Protein AF-R1EV88-F1 (afdb_monomer)

Structure (mmCIF, N/CA/C/O backbone):
data_AF-R1EV88-F1
#
_entry.id   AF-R1EV88-F1
#
loop_
_atom_site.group_PDB
_atom_site.id
_atom_site.type_symbol
_atom_site.label_atom_id
_atom_site.label_alt_id
_atom_site.label_comp_id
_atom_site.label_asym_id
_atom_site.label_entity_id
_atom_site.label_seq_id
_atom_site.pdbx_PDB_ins_code
_atom_site.Cartn_x
_atom_site.Cartn_y
_atom_site.Cartn_z
_atom_site.occupancy
_atom_site.B_iso_or_equiv
_atom_site.auth_seq_id
_atom_site.auth_comp_id
_atom_site.auth_asym_id
_atom_site.auth_atom_id
_atom_site.pdbx_PDB_model_num
ATOM 1 N N . MET A 1 1 ? -8.059 4.420 9.265 1.00 73.06 1 MET A N 1
ATOM 2 C CA . MET A 1 1 ? -8.599 5.724 8.810 1.00 73.06 1 MET A CA 1
ATOM 3 C C . MET A 1 1 ? -7.666 6.464 7.848 1.00 73.06 1 MET A C 1
ATOM 5 O O . MET A 1 1 ? -8.061 7.500 7.334 1.00 73.06 1 MET A O 1
ATOM 9 N N . SER A 1 2 ? -6.476 5.933 7.540 1.00 75.81 2 SER A N 1
ATOM 10 C CA . SER A 1 2 ? -5.503 6.549 6.634 1.00 75.81 2 SER A CA 1
ATOM 11 C C . SER A 1 2 ? -5.269 5.715 5.369 1.00 75.81 2 SER A C 1
ATOM 13 O O . SER A 1 2 ? -5.602 4.530 5.323 1.00 75.81 2 SER A O 1
ATOM 15 N N . PHE A 1 3 ? -4.700 6.338 4.338 1.00 77.81 3 PHE A N 1
ATOM 16 C CA . PHE A 1 3 ? -4.244 5.695 3.111 1.00 77.81 3 PHE A CA 1
ATOM 17 C C . PHE A 1 3 ? -2.770 6.014 2.848 1.00 77.81 3 PHE A C 1
ATOM 19 O O . PHE A 1 3 ? -2.265 7.075 3.219 1.00 77.81 3 PHE A O 1
ATOM 26 N N . ALA A 1 4 ? -2.075 5.074 2.212 1.00 80.12 4 ALA A N 1
ATOM 27 C CA . ALA A 1 4 ? -0.646 5.169 1.954 1.00 80.12 4 ALA A CA 1
ATOM 28 C C . ALA A 1 4 ? -0.344 6.003 0.700 1.00 80.12 4 ALA A C 1
ATOM 30 O O . ALA A 1 4 ? -0.931 5.782 -0.362 1.00 80.12 4 ALA A O 1
ATOM 31 N N . THR A 1 5 ? 0.614 6.924 0.815 1.00 80.44 5 THR A N 1
ATOM 32 C CA . THR A 1 5 ? 1.139 7.741 -0.287 1.00 80.44 5 THR A CA 1
ATOM 33 C C . THR A 1 5 ? 2.667 7.751 -0.285 1.00 80.44 5 THR A C 1
ATOM 35 O O . THR A 1 5 ? 3.269 7.388 0.727 1.00 80.44 5 THR A O 1
ATOM 38 N N . PRO A 1 6 ? 3.315 8.202 -1.376 1.00 77.88 6 PRO A N 1
ATOM 39 C CA . PRO A 1 6 ? 4.762 8.402 -1.393 1.00 77.88 6 PRO A CA 1
ATOM 40 C C . PRO A 1 6 ? 5.273 9.322 -0.277 1.00 77.88 6 PRO A C 1
ATOM 42 O O . PRO A 1 6 ? 6.381 9.119 0.205 1.00 77.88 6 PRO A O 1
ATOM 45 N N . ASP A 1 7 ? 4.447 10.270 0.180 1.00 84.88 7 ASP A N 1
ATOM 46 C CA . ASP A 1 7 ? 4.786 11.194 1.270 1.00 84.88 7 ASP A CA 1
ATOM 47 C C . ASP A 1 7 ? 4.420 10.645 2.664 1.00 84.88 7 ASP A C 1
ATOM 49 O O . ASP A 1 7 ? 4.504 11.372 3.650 1.00 84.88 7 ASP A O 1
ATOM 53 N N . GLY A 1 8 ? 3.969 9.390 2.765 1.00 82.25 8 GLY A N 1
ATOM 54 C CA . GLY A 1 8 ? 3.506 8.779 4.015 1.00 82.25 8 GLY A CA 1
ATOM 55 C C . GLY A 1 8 ? 1.995 8.566 4.091 1.00 82.25 8 GLY A C 1
ATOM 56 O O . GLY A 1 8 ? 1.286 8.553 3.077 1.00 82.25 8 GLY A O 1
ATOM 57 N N . LEU A 1 9 ? 1.500 8.346 5.306 1.00 83.12 9 LEU A N 1
ATOM 58 C CA . LEU A 1 9 ? 0.093 8.061 5.594 1.00 83.12 9 LEU A CA 1
ATOM 59 C C . LEU A 1 9 ? -0.733 9.356 5.663 1.00 83.12 9 LEU A C 1
ATOM 61 O O . LEU A 1 9 ? -0.424 10.259 6.439 1.00 83.12 9 LEU A O 1
ATOM 65 N N . LYS A 1 10 ? -1.820 9.431 4.886 1.00 83.06 10 LYS A N 1
ATOM 66 C CA . LYS A 1 10 ? -2.750 10.579 4.851 1.00 83.06 10 LYS A CA 1
ATOM 67 C C . LYS A 1 10 ? -4.175 10.171 5.256 1.00 83.06 10 LYS A C 1
ATOM 69 O O . LYS A 1 10 ? -4.527 9.009 5.052 1.00 83.06 10 LYS A O 1
ATOM 74 N N . PRO A 1 11 ? -5.009 11.081 5.793 1.00 84.75 11 PRO A N 1
ATOM 75 C CA . PRO A 1 11 ? -6.427 10.830 6.075 1.00 84.75 11 PRO A CA 1
ATOM 76 C C . PRO A 1 11 ? -7.184 10.261 4.872 1.00 84.75 11 PRO A C 1
ATOM 78 O O . PRO A 1 11 ? -7.043 10.756 3.755 1.00 84.75 11 PRO A O 1
ATOM 81 N N . ALA A 1 12 ? -7.977 9.211 5.087 1.00 83.25 12 ALA A N 1
ATOM 82 C CA . ALA A 1 12 ? -8.775 8.560 4.045 1.00 83.25 12 ALA A CA 1
ATOM 83 C C . ALA A 1 12 ? -10.287 8.730 4.238 1.00 83.25 12 ALA A C 1
ATOM 85 O O . ALA A 1 12 ? -11.042 8.387 3.328 1.00 83.25 12 ALA A O 1
ATOM 86 N N . VAL A 1 13 ? -10.722 9.228 5.398 1.00 82.81 13 VAL A N 1
ATOM 87 C CA . VAL A 1 13 ? -12.140 9.414 5.729 1.00 82.81 13 VAL A CA 1
ATOM 88 C C . VAL A 1 13 ? -12.786 10.411 4.765 1.00 82.81 13 VAL A C 1
ATOM 90 O O . VAL A 1 13 ? -12.186 11.423 4.410 1.00 82.81 13 VAL A O 1
ATOM 93 N N . GLY A 1 14 ? -13.986 10.099 4.282 1.00 78.00 14 GLY A N 1
ATOM 94 C CA . GLY A 1 14 ? -14.707 10.902 3.293 1.00 78.00 14 GLY A CA 1
ATOM 95 C C . GLY A 1 14 ? -14.164 10.784 1.865 1.00 78.00 14 GLY A C 1
ATOM 96 O O . GLY A 1 14 ? -14.654 11.465 0.964 1.00 78.00 14 GLY A O 1
ATOM 97 N N . THR A 1 15 ? -13.171 9.922 1.621 1.00 80.06 15 THR A N 1
ATOM 98 C CA . THR A 1 15 ? -12.608 9.680 0.285 1.00 80.06 15 THR A CA 1
ATOM 99 C C . THR A 1 15 ? -12.975 8.291 -0.234 1.00 80.06 15 THR A C 1
ATOM 101 O O . THR A 1 15 ? -13.272 7.375 0.527 1.00 80.06 15 THR A O 1
ATOM 104 N N . LYS A 1 16 ? -12.834 8.069 -1.548 1.00 75.81 16 LYS A N 1
ATOM 105 C CA . LYS A 1 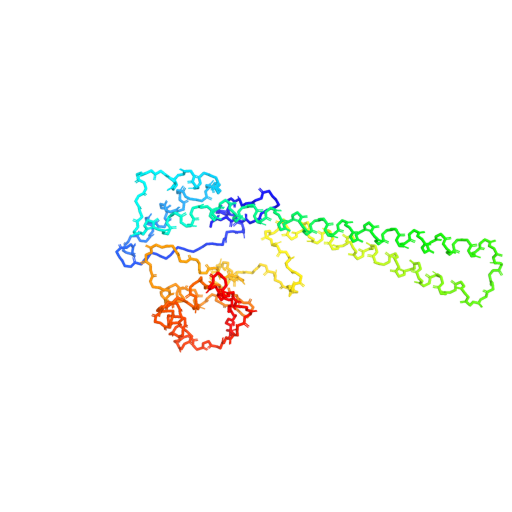16 ? -12.969 6.727 -2.154 1.00 75.81 16 LYS A CA 1
ATOM 106 C C . LYS A 1 16 ? -11.972 5.682 -1.616 1.00 75.81 16 LYS A C 1
ATOM 108 O O . LYS A 1 16 ? -12.108 4.502 -1.923 1.00 75.81 16 LYS A O 1
ATOM 113 N N . ASN A 1 17 ? -10.941 6.116 -0.885 1.00 71.19 17 ASN A N 1
ATOM 114 C CA . ASN A 1 17 ? -9.894 5.265 -0.324 1.00 71.19 17 ASN A CA 1
ATOM 115 C C . ASN A 1 17 ? -10.155 4.910 1.149 1.00 71.19 17 ASN A C 1
ATOM 117 O O . ASN A 1 17 ? -9.296 4.297 1.783 1.00 71.19 17 ASN A O 1
ATOM 121 N N . GLU A 1 18 ? -11.302 5.301 1.707 1.00 76.12 18 GLU A N 1
ATOM 122 C CA . GLU A 1 18 ? -11.679 4.979 3.078 1.00 76.12 18 GLU A CA 1
ATOM 123 C C . GLU A 1 18 ? -11.786 3.460 3.276 1.00 76.12 18 GLU A C 1
ATOM 125 O O . GLU A 1 18 ? -12.599 2.780 2.653 1.00 76.12 18 GLU A O 1
ATOM 130 N N . ARG A 1 19 ? -10.929 2.914 4.144 1.00 71.31 19 ARG A N 1
ATOM 131 C CA . ARG A 1 19 ? -10.877 1.480 4.465 1.00 71.31 19 ARG A CA 1
ATOM 132 C C . ARG A 1 19 ? -10.811 1.287 5.973 1.00 71.31 19 ARG A C 1
ATOM 134 O O . ARG A 1 19 ? -9.770 0.932 6.519 1.00 71.31 19 ARG A O 1
ATOM 141 N N . HIS A 1 20 ? -11.895 1.609 6.664 1.00 73.44 20 HIS A N 1
ATOM 142 C CA . HIS A 1 20 ? -12.015 1.325 8.088 1.00 73.44 20 HIS A CA 1
ATOM 143 C C . HIS A 1 20 ? -13.438 0.903 8.429 1.00 73.44 20 HIS A C 1
ATOM 145 O O . HIS A 1 20 ? -14.386 1.233 7.720 1.00 73.44 20 HIS A O 1
ATOM 151 N N . HIS A 1 21 ? -13.569 0.146 9.509 1.00 72.06 21 HIS A N 1
ATOM 152 C CA . HIS A 1 21 ? -14.854 -0.232 10.056 1.00 72.06 21 HIS A CA 1
ATOM 153 C C . HIS A 1 21 ? -14.753 -0.215 11.573 1.00 72.06 21 HIS A C 1
ATOM 155 O O . HIS A 1 21 ? -13.745 -0.652 12.125 1.00 72.06 21 HIS A O 1
ATOM 161 N N . ILE A 1 22 ? -15.773 0.325 12.228 1.00 77.94 22 ILE A N 1
ATOM 162 C CA . ILE A 1 22 ? -15.818 0.461 13.679 1.00 77.94 22 ILE A CA 1
ATOM 163 C C . ILE A 1 22 ? -17.029 -0.331 14.145 1.00 77.94 22 ILE A C 1
ATOM 165 O O . ILE A 1 22 ? -18.157 -0.025 13.762 1.00 77.94 22 ILE A O 1
ATOM 169 N N . VAL A 1 23 ? -16.776 -1.359 14.949 1.00 78.62 23 VAL A N 1
ATOM 170 C CA . VAL A 1 23 ? -17.816 -2.136 15.622 1.00 78.62 23 VAL A CA 1
ATOM 171 C C . VAL A 1 23 ? -17.672 -1.866 17.105 1.00 78.62 23 VAL A C 1
ATOM 173 O O . VAL A 1 23 ? -16.655 -2.190 17.712 1.00 78.62 23 VAL A O 1
ATOM 176 N N . CYS A 1 24 ? -18.678 -1.225 17.686 1.00 77.81 24 CYS A N 1
ATOM 177 C CA . CYS A 1 24 ? -18.745 -1.064 19.127 1.00 77.81 24 CYS A CA 1
ATOM 178 C C . CYS A 1 24 ? -19.312 -2.346 19.729 1.00 77.81 24 CYS A C 1
ATOM 180 O O . CYS A 1 24 ? -20.409 -2.755 19.354 1.00 77.81 24 CYS A O 1
ATOM 182 N N . ILE A 1 25 ? -18.595 -2.946 20.673 1.00 75.56 25 ILE A N 1
ATOM 183 C CA . ILE A 1 25 ? -19.054 -4.155 21.358 1.00 75.56 25 ILE A CA 1
ATOM 184 C C . ILE A 1 25 ? -19.348 -3.898 22.840 1.00 75.56 25 ILE A C 1
ATOM 186 O O . ILE A 1 25 ? -19.020 -2.836 23.379 1.00 75.56 25 ILE A O 1
ATOM 190 N N . GLN A 1 26 ? -19.993 -4.868 23.493 1.00 79.75 26 GLN A N 1
ATOM 191 C CA . GLN A 1 26 ? -20.355 -4.827 24.916 1.00 79.75 26 GLN A CA 1
ATOM 192 C C . GLN A 1 26 ? -21.063 -3.511 25.302 1.00 79.75 26 GLN A C 1
ATOM 194 O O . GLN A 1 26 ? -22.023 -3.099 24.652 1.00 79.75 26 GLN A O 1
ATOM 199 N N . ASN A 1 27 ? -20.577 -2.815 26.335 1.00 77.94 27 ASN A N 1
ATOM 200 C CA . ASN A 1 27 ? -21.158 -1.566 26.833 1.00 77.94 27 ASN A CA 1
ATOM 201 C C . ASN A 1 27 ? -21.138 -0.432 25.795 1.00 77.94 27 ASN A C 1
ATOM 203 O O . ASN A 1 27 ? -21.962 0.478 25.863 1.00 77.94 27 ASN A O 1
ATOM 207 N N . ALA A 1 28 ? -20.224 -0.476 24.820 1.00 79.50 28 ALA A N 1
ATOM 208 C CA . ALA A 1 28 ? -20.193 0.503 23.739 1.00 79.50 28 ALA A CA 1
ATOM 209 C C . ALA A 1 28 ? -21.271 0.228 22.675 1.00 79.50 28 ALA A C 1
ATOM 211 O O . ALA A 1 28 ? -21.671 1.153 21.966 1.00 79.50 28 ALA A O 1
ATOM 212 N N . ALA A 1 29 ? -21.781 -1.006 22.572 1.00 84.56 29 ALA A N 1
ATOM 213 C CA . ALA A 1 29 ? -22.759 -1.394 21.555 1.00 84.56 29 ALA A CA 1
ATOM 214 C C . ALA A 1 29 ? -24.085 -0.628 21.695 1.00 84.56 29 ALA A C 1
ATOM 216 O O . ALA A 1 29 ? -24.653 -0.189 20.695 1.00 84.56 29 ALA A O 1
ATOM 217 N N . SER A 1 30 ? -24.546 -0.371 22.927 1.00 88.88 30 SER A N 1
ATOM 218 C CA . SER A 1 30 ? -25.794 0.373 23.171 1.00 88.88 30 SER A CA 1
ATOM 219 C C . SER A 1 30 ? -25.738 1.836 22.717 1.00 88.88 30 SER A C 1
ATOM 221 O O . SER A 1 30 ? -26.778 2.469 22.559 1.00 88.88 30 SER A O 1
ATOM 223 N N . GLN A 1 31 ? -24.537 2.390 22.519 1.00 90.56 31 GLN A N 1
ATOM 224 C CA . GLN A 1 31 ? -24.313 3.757 22.033 1.00 90.56 31 GLN A CA 1
ATOM 225 C C . GLN A 1 31 ? -23.345 3.773 20.838 1.00 90.56 31 GLN A C 1
ATOM 227 O O . GLN A 1 31 ? -22.561 4.710 20.671 1.00 90.56 31 GLN A O 1
ATOM 232 N N . ALA A 1 32 ? -23.410 2.744 19.985 1.00 87.06 32 ALA A N 1
ATOM 233 C CA . ALA A 1 32 ? -22.457 2.534 18.896 1.00 87.06 32 ALA A CA 1
ATOM 234 C C . ALA A 1 32 ? -22.303 3.756 17.975 1.00 87.06 32 ALA A C 1
ATOM 236 O O . ALA A 1 32 ? -21.186 4.127 17.618 1.00 87.06 32 ALA A O 1
ATOM 237 N N . THR A 1 33 ? -23.407 4.434 17.643 1.00 89.88 33 THR A N 1
ATOM 238 C CA . THR A 1 33 ? -23.394 5.645 16.805 1.00 89.88 33 THR A CA 1
ATOM 239 C C . THR A 1 33 ? -22.575 6.775 17.429 1.00 89.88 33 THR A C 1
ATOM 241 O O . THR A 1 33 ? -21.802 7.431 16.732 1.00 89.88 33 THR A O 1
ATOM 244 N N . LEU A 1 34 ? -22.718 6.994 18.740 1.00 90.75 34 LEU A N 1
ATOM 245 C CA . LEU A 1 34 ? -22.008 8.050 19.461 1.00 90.75 34 LEU A CA 1
ATOM 246 C C . LEU A 1 34 ? -20.505 7.762 19.499 1.00 90.75 34 LEU A C 1
ATOM 248 O O . LEU A 1 34 ? -19.706 8.625 19.139 1.00 90.75 34 LEU A O 1
ATOM 252 N N . TYR A 1 35 ? -20.123 6.547 19.897 1.00 86.44 35 TYR A N 1
ATOM 253 C CA . TYR A 1 35 ? -18.715 6.168 20.026 1.00 86.44 35 TYR A CA 1
ATOM 254 C C . TYR A 1 35 ? -18.006 6.076 18.676 1.00 86.44 35 TYR A C 1
ATOM 256 O O . TYR A 1 35 ? -16.876 6.543 18.550 1.00 86.44 35 TYR A O 1
ATOM 264 N N . THR A 1 36 ? -18.686 5.562 17.650 1.00 87.19 36 THR A N 1
ATOM 265 C CA . THR A 1 36 ? -18.167 5.554 16.276 1.00 87.19 36 THR A CA 1
ATOM 266 C C . THR A 1 36 ? -17.901 6.973 15.799 1.00 87.19 36 THR A C 1
ATOM 268 O O . THR A 1 36 ? -16.801 7.267 15.333 1.00 87.19 36 THR A O 1
ATOM 271 N N . LYS A 1 37 ? -18.874 7.878 15.971 1.00 89.12 37 LYS A N 1
ATOM 272 C CA . LYS A 1 37 ? -18.711 9.279 15.582 1.00 89.12 37 LYS A CA 1
ATOM 273 C C . LYS A 1 37 ? -17.557 9.944 16.329 1.00 89.12 37 LYS A C 1
ATOM 275 O O . LYS A 1 37 ? -16.729 10.585 15.695 1.00 89.12 37 LYS A O 1
ATOM 280 N N . ALA A 1 38 ? -17.468 9.758 17.644 1.00 88.31 38 ALA A N 1
ATOM 281 C CA . ALA A 1 38 ? -16.387 10.325 18.442 1.00 88.31 38 ALA A CA 1
ATOM 282 C C . 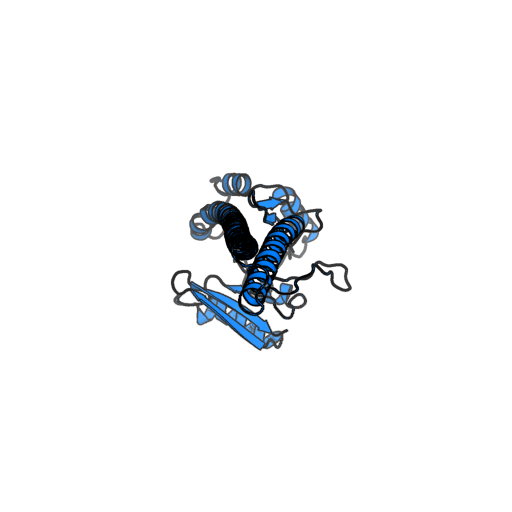ALA A 1 38 ? -15.007 9.806 18.004 1.00 88.31 38 ALA A C 1
ATOM 284 O O . ALA A 1 38 ? -14.048 10.572 17.965 1.00 88.31 38 ALA A O 1
ATOM 285 N N . LEU A 1 39 ? -14.889 8.520 17.657 1.00 86.88 39 LEU A N 1
ATOM 286 C CA . LEU A 1 39 ? -13.632 7.960 17.163 1.00 86.88 39 LEU A CA 1
ATOM 287 C C . LEU A 1 39 ? -13.245 8.586 15.816 1.00 86.88 39 LEU A C 1
ATOM 289 O O . LEU A 1 39 ? -12.107 9.013 15.646 1.00 86.88 39 LEU A O 1
ATOM 293 N N . VAL A 1 40 ? -14.193 8.685 14.883 1.00 87.69 40 VAL A N 1
ATOM 294 C CA . VAL A 1 40 ? -13.955 9.299 13.571 1.00 87.69 40 VAL A CA 1
ATOM 295 C C . VAL A 1 40 ? -13.580 10.772 13.724 1.00 87.69 40 VAL A C 1
ATOM 297 O O . VAL A 1 40 ? -12.531 11.171 13.232 1.00 87.69 40 VAL A O 1
ATOM 300 N N . ASP A 1 41 ? -14.360 11.561 14.462 1.00 88.44 41 ASP A N 1
ATOM 301 C CA . ASP A 1 41 ? -14.115 13.000 14.635 1.00 88.44 41 ASP A CA 1
ATOM 302 C C . ASP A 1 41 ? -12.735 13.290 15.254 1.00 88.44 41 ASP A C 1
ATOM 304 O O . ASP A 1 41 ? -12.093 14.280 14.911 1.00 88.44 41 ASP A O 1
ATOM 308 N N . ASN A 1 42 ? -12.257 12.424 16.153 1.00 86.94 42 ASN A N 1
ATOM 309 C CA . ASN A 1 42 ? -10.964 12.611 16.810 1.00 86.94 42 ASN A CA 1
ATOM 310 C C . ASN A 1 42 ? -9.775 12.168 15.949 1.00 86.94 42 ASN A C 1
ATOM 312 O O . ASN A 1 42 ? -8.709 12.781 16.024 1.00 86.94 42 ASN A O 1
ATOM 316 N N . TRP A 1 43 ? -9.934 11.101 15.158 1.00 88.06 43 TRP A N 1
ATOM 317 C CA . TRP A 1 43 ? -8.809 10.390 14.541 1.00 88.06 43 TRP A CA 1
ATOM 318 C C . TRP A 1 43 ? -8.759 10.454 13.017 1.00 88.06 43 TRP A C 1
ATOM 320 O O . TRP A 1 43 ? -7.707 10.153 12.453 1.00 88.06 43 TRP A O 1
ATOM 330 N N . ALA A 1 44 ? -9.848 10.832 12.346 1.00 86.88 44 ALA A N 1
ATOM 331 C CA . ALA A 1 44 ? -9.941 10.828 10.886 1.00 86.88 44 ALA A CA 1
ATOM 332 C C . ALA A 1 44 ? -8.812 11.622 10.222 1.00 86.88 44 ALA A C 1
ATOM 334 O O . ALA A 1 44 ? -8.173 11.115 9.300 1.00 86.88 44 ALA A O 1
ATOM 335 N N . ASP A 1 45 ? -8.548 12.823 10.741 1.00 86.94 45 ASP A N 1
ATOM 336 C CA . ASP A 1 45 ? -7.650 13.804 10.128 1.00 86.94 45 ASP A CA 1
ATOM 337 C C . ASP A 1 45 ? -6.263 13.874 10.785 1.00 86.94 45 ASP A C 1
ATOM 339 O O . ASP A 1 45 ? -5.437 14.709 10.416 1.00 86.94 45 ASP A O 1
ATOM 343 N N . GLN A 1 46 ? -5.982 12.997 11.752 1.00 87.12 46 GLN A N 1
ATOM 344 C CA . GLN A 1 46 ? -4.703 12.998 12.461 1.00 87.12 46 GLN A CA 1
ATOM 345 C C . GLN A 1 46 ? -3.593 12.399 11.591 1.00 87.12 46 GLN A C 1
ATOM 347 O O . GLN A 1 46 ? -3.718 11.292 11.061 1.00 87.12 46 GLN A O 1
ATOM 352 N N . THR A 1 47 ? -2.458 13.091 11.497 1.00 88.31 47 THR A N 1
ATOM 353 C CA . THR A 1 47 ? -1.230 12.510 10.934 1.00 88.31 47 THR A CA 1
ATOM 354 C C . THR A 1 47 ? -0.604 11.507 11.910 1.00 88.31 47 THR A C 1
ATOM 356 O O . THR A 1 47 ? -0.842 11.599 13.118 1.00 88.31 47 THR A O 1
ATOM 359 N N . PRO A 1 48 ? 0.262 10.583 11.450 1.00 86.38 48 PRO A N 1
ATOM 360 C CA . PRO A 1 48 ? 1.005 9.690 12.345 1.00 86.38 48 PRO A CA 1
ATOM 361 C C . PRO A 1 48 ? 1.764 10.438 13.451 1.00 86.38 48 PRO A C 1
ATOM 363 O O . PRO A 1 48 ? 1.814 9.991 14.596 1.00 86.38 48 PRO A O 1
ATOM 366 N N . GLN A 1 49 ? 2.323 11.610 13.137 1.00 89.06 49 GLN A N 1
ATOM 367 C CA . GLN A 1 49 ? 3.043 12.445 14.096 1.00 89.06 49 GLN A CA 1
ATOM 368 C C . GLN A 1 49 ? 2.098 13.068 15.129 1.00 89.06 49 GLN A C 1
ATOM 370 O O . GLN A 1 49 ? 2.425 13.059 16.315 1.00 89.06 49 GLN A O 1
ATOM 375 N N . GLN A 1 50 ? 0.936 13.577 14.708 1.00 90.12 50 GLN A N 1
ATOM 376 C CA . GLN A 1 50 ? -0.069 14.128 15.623 1.00 90.12 50 GLN A CA 1
ATOM 377 C C . GLN A 1 50 ? -0.675 13.037 16.509 1.00 90.12 50 GLN A C 1
ATOM 379 O O . GLN A 1 50 ? -0.767 13.220 17.722 1.00 90.12 50 GLN A O 1
ATOM 384 N N . ALA A 1 51 ? -1.000 11.879 15.928 1.00 88.75 51 ALA A N 1
ATOM 385 C CA . ALA A 1 51 ? -1.518 10.729 16.653 1.00 88.75 51 ALA A CA 1
ATOM 386 C C . ALA A 1 51 ? -0.522 10.237 17.708 1.00 88.75 51 ALA A C 1
ATOM 388 O O . ALA A 1 51 ? -0.879 10.093 18.876 1.00 88.75 51 ALA A O 1
ATOM 389 N N . HIS A 1 52 ? 0.750 10.073 17.330 1.00 90.00 52 HIS A N 1
ATOM 390 C CA . HIS A 1 52 ? 1.806 9.748 18.283 1.00 90.00 52 HIS A CA 1
ATOM 391 C C . HIS A 1 52 ? 1.915 10.823 19.370 1.00 90.00 52 HIS A C 1
ATOM 393 O O . HIS A 1 52 ? 1.981 10.485 20.544 1.00 90.00 52 HIS A O 1
ATOM 399 N N . ALA A 1 53 ? 1.956 12.111 19.019 1.00 91.56 53 ALA A N 1
ATOM 400 C CA . ALA A 1 53 ? 2.099 13.183 20.005 1.00 91.56 53 ALA A CA 1
ATOM 401 C C . ALA A 1 53 ? 0.933 13.216 21.005 1.00 91.56 53 ALA A C 1
ATOM 403 O O . ALA A 1 53 ? 1.154 13.450 22.190 1.00 91.56 53 ALA A O 1
ATOM 404 N N . PHE A 1 54 ? -0.292 12.961 20.539 1.00 89.94 54 PHE A N 1
ATOM 405 C CA . PHE A 1 54 ? -1.469 12.875 21.393 1.00 89.94 54 PHE A CA 1
ATOM 406 C C . PHE A 1 54 ? -1.399 11.665 22.328 1.00 89.94 54 PHE A C 1
ATOM 408 O O . PHE A 1 54 ? -1.531 11.828 23.536 1.00 89.94 54 PHE A O 1
ATOM 415 N N . LEU A 1 55 ? -1.152 10.469 21.790 1.00 88.56 55 LEU A N 1
ATOM 416 C CA . LEU A 1 55 ? -1.138 9.235 22.578 1.00 88.56 55 LEU A CA 1
ATOM 417 C C . LEU A 1 55 ? 0.069 9.137 23.523 1.00 88.56 55 LEU A C 1
ATOM 419 O O . LEU A 1 55 ? -0.001 8.435 24.523 1.00 88.56 55 LEU A O 1
ATOM 423 N N . SER A 1 56 ? 1.168 9.846 23.245 1.00 88.88 56 SER A N 1
ATOM 424 C CA . SER A 1 56 ? 2.330 9.919 24.143 1.00 88.88 56 SER A CA 1
ATOM 425 C C . SER A 1 56 ? 2.092 10.743 25.406 1.00 88.88 56 SER A C 1
ATOM 427 O O . SER A 1 56 ? 2.968 10.775 26.269 1.00 88.88 56 SER A O 1
ATOM 429 N N . LYS A 1 57 ? 0.963 11.448 25.531 1.00 89.19 57 LYS A N 1
ATOM 430 C CA . LYS A 1 57 ? 0.713 12.253 26.724 1.00 89.19 57 LYS A CA 1
ATOM 431 C C . LYS A 1 57 ? 0.499 11.359 27.962 1.00 89.19 57 LYS A C 1
ATOM 433 O O . LYS A 1 57 ? -0.050 10.258 27.843 1.00 89.19 57 LYS A O 1
ATOM 438 N N . PRO A 1 58 ? 0.920 11.819 29.155 1.00 86.00 58 PRO A N 1
ATOM 439 C CA . PRO A 1 58 ? 0.814 11.035 30.387 1.00 86.00 58 PRO A CA 1
ATOM 440 C C . PRO A 1 58 ? -0.630 10.872 30.887 1.00 86.00 58 PRO A C 1
ATOM 442 O O . PRO A 1 58 ? -0.905 9.958 31.652 1.00 86.00 58 PRO A O 1
ATOM 445 N N . ASP A 1 59 ? -1.552 11.737 30.462 1.00 88.31 59 ASP A N 1
ATOM 446 C CA . ASP A 1 59 ? -2.980 11.697 30.803 1.00 88.31 59 ASP A CA 1
ATOM 447 C C . ASP A 1 59 ? -3.799 10.754 29.906 1.00 88.31 59 ASP A C 1
ATOM 449 O O . ASP A 1 59 ? -4.977 10.518 30.170 1.00 88.31 59 ASP A O 1
ATOM 453 N N . VAL A 1 60 ? -3.186 10.176 28.869 1.00 83.50 60 VAL A N 1
ATOM 454 C CA . VAL A 1 60 ? -3.801 9.121 28.058 1.00 83.50 60 VAL A CA 1
ATOM 455 C C . VAL A 1 60 ? -3.561 7.781 28.742 1.00 83.50 60 VAL A C 1
ATOM 457 O O . VAL A 1 60 ? -2.488 7.190 28.612 1.00 83.50 60 VAL A O 1
ATOM 460 N N . THR A 1 61 ? -4.560 7.302 29.476 1.00 77.06 61 THR A N 1
ATOM 461 C CA . THR A 1 61 ? -4.537 5.976 30.093 1.00 77.06 61 THR A CA 1
ATOM 462 C C . THR A 1 61 ? -4.855 4.891 29.071 1.00 77.06 61 THR A C 1
ATOM 464 O O . THR A 1 61 ? -5.720 5.040 28.208 1.00 77.06 61 THR A O 1
ATOM 467 N N . VAL A 1 62 ? -4.140 3.779 29.180 1.00 77.81 62 VAL A N 1
ATOM 468 C CA . VAL A 1 62 ? -4.364 2.557 28.406 1.00 77.81 62 VAL A CA 1
ATOM 469 C C . VAL A 1 62 ? -4.622 1.406 29.369 1.00 77.81 62 VAL A C 1
ATOM 471 O O . VAL A 1 62 ? -4.266 1.472 30.544 1.00 77.81 62 VAL A O 1
ATOM 474 N N . THR A 1 63 ? -5.264 0.351 28.887 1.00 69.38 63 THR A N 1
ATOM 475 C CA . THR A 1 63 ? -5.488 -0.87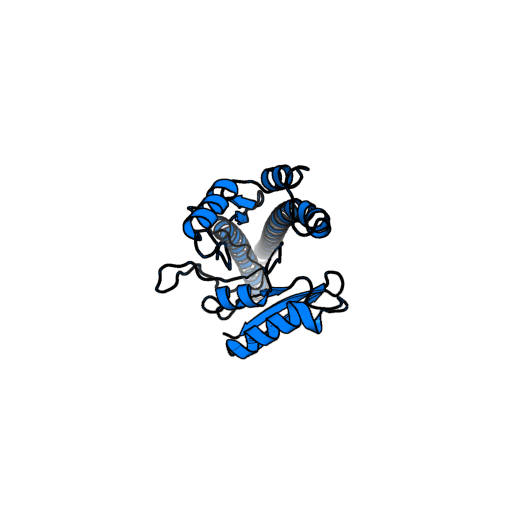4 29.668 1.00 69.38 63 THR A CA 1
ATOM 476 C C . THR A 1 63 ? -4.192 -1.664 29.878 1.00 69.38 63 THR A C 1
ATOM 478 O O . THR A 1 63 ? -4.068 -2.354 30.886 1.00 69.38 63 THR A O 1
ATOM 481 N N . ASN A 1 64 ? -3.214 -1.514 28.975 1.00 77.56 64 ASN A N 1
ATOM 482 C CA . ASN A 1 64 ? -1.890 -2.126 29.050 1.00 77.56 64 ASN A CA 1
ATOM 483 C C . ASN A 1 64 ? -0.793 -1.106 28.691 1.00 77.56 64 ASN A C 1
ATOM 485 O O . ASN A 1 64 ? -0.687 -0.673 27.542 1.00 77.56 64 ASN A O 1
ATOM 489 N N . GLU A 1 65 ? 0.029 -0.725 29.672 1.00 80.50 65 GLU A N 1
ATOM 490 C CA . GLU A 1 65 ? 1.085 0.279 29.477 1.00 80.50 65 GLU A CA 1
ATOM 491 C C . GLU A 1 65 ? 2.234 -0.246 28.599 1.00 80.50 65 GLU A C 1
ATOM 493 O O . GLU A 1 65 ? 2.761 0.501 27.776 1.00 80.50 65 GLU A O 1
ATOM 498 N N . ASN A 1 66 ? 2.560 -1.542 28.681 1.00 75.62 66 ASN A N 1
ATOM 499 C CA . ASN A 1 66 ? 3.603 -2.145 27.843 1.00 75.62 66 ASN A CA 1
ATOM 500 C C . ASN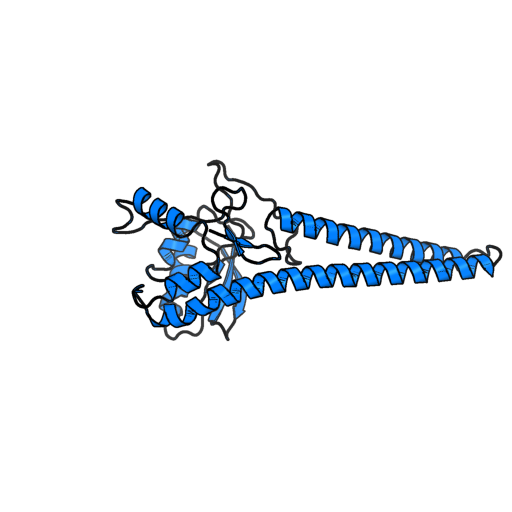 A 1 66 ? 3.236 -2.063 26.352 1.00 75.62 66 ASN A C 1
ATOM 502 O O . ASN A 1 66 ? 4.096 -1.778 25.516 1.00 75.62 66 ASN A O 1
ATOM 506 N N . ASP A 1 67 ? 1.954 -2.243 26.014 1.00 71.31 67 ASP A N 1
ATOM 507 C CA . ASP A 1 67 ? 1.478 -2.096 24.633 1.00 71.31 67 ASP A CA 1
ATOM 508 C C . ASP A 1 67 ? 1.664 -0.668 24.142 1.00 71.31 67 ASP A C 1
ATOM 510 O O . ASP A 1 67 ? 2.088 -0.446 23.010 1.00 71.31 67 ASP A O 1
ATOM 514 N N . LYS A 1 68 ? 1.386 0.324 24.988 1.00 79.00 68 LYS A N 1
ATOM 515 C CA . LYS A 1 68 ? 1.581 1.730 24.632 1.00 79.00 68 LYS A CA 1
ATOM 516 C C . LYS A 1 68 ? 3.055 2.026 24.369 1.00 79.00 68 LYS A C 1
ATOM 518 O O . LYS A 1 68 ? 3.372 2.627 23.341 1.00 79.00 68 LYS A O 1
ATOM 523 N N . GLU A 1 69 ? 3.956 1.561 25.226 1.00 80.75 69 GLU A N 1
ATOM 524 C CA . GLU A 1 69 ? 5.400 1.719 25.019 1.00 80.75 69 GLU A CA 1
ATOM 525 C C . GLU A 1 69 ? 5.884 1.030 23.733 1.00 80.75 69 GLU A C 1
ATOM 527 O O . GLU A 1 69 ? 6.650 1.619 22.965 1.00 80.75 69 GLU A O 1
ATOM 532 N N . GLY A 1 70 ? 5.397 -0.181 23.447 1.00 77.00 70 GLY A N 1
ATOM 533 C CA . GLY A 1 70 ? 5.792 -0.956 22.268 1.00 77.00 70 GLY A CA 1
ATOM 534 C C . GLY A 1 70 ? 5.168 -0.483 20.949 1.00 77.00 70 GLY A C 1
ATOM 535 O O . GLY A 1 70 ? 5.810 -0.550 19.898 1.00 77.00 70 GLY A O 1
ATOM 536 N N . GLN A 1 71 ? 3.925 0.001 20.969 1.00 78.06 71 GLN A N 1
ATOM 537 C CA . GLN A 1 71 ? 3.148 0.317 19.763 1.00 78.06 71 GLN A CA 1
ATOM 538 C C . GLN A 1 71 ? 3.305 1.776 19.322 1.00 78.06 71 GLN A C 1
ATOM 540 O O . GLN A 1 71 ? 3.282 2.056 18.121 1.00 78.06 71 GLN A O 1
ATOM 545 N N . LEU A 1 72 ? 3.525 2.725 20.241 1.00 83.00 72 LEU A N 1
ATOM 546 C CA . LEU A 1 72 ? 3.676 4.140 19.870 1.00 83.00 72 LEU A CA 1
ATOM 547 C C . LEU A 1 72 ? 4.817 4.398 18.875 1.00 83.00 72 LEU A C 1
ATOM 549 O O . LEU A 1 72 ? 4.579 5.087 17.874 1.00 83.00 72 LEU A O 1
ATOM 553 N N . PRO A 1 73 ? 6.026 3.828 19.050 1.00 83.88 73 PRO A N 1
ATOM 554 C CA . PRO A 1 73 ? 7.092 3.984 18.066 1.00 83.88 73 PRO A CA 1
ATOM 555 C C . PRO A 1 73 ? 6.719 3.400 16.696 1.00 83.88 73 PRO A C 1
ATOM 557 O O . PRO A 1 73 ? 7.122 3.953 15.667 1.00 83.88 73 PRO A O 1
ATOM 560 N N . LYS A 1 74 ? 5.905 2.331 16.659 1.00 80.06 74 LYS A N 1
ATOM 561 C CA . LYS A 1 74 ? 5.480 1.676 15.411 1.00 80.06 74 LYS A CA 1
ATOM 562 C C . LYS A 1 74 ? 4.631 2.594 14.530 1.00 80.06 74 LYS A C 1
ATOM 564 O O . LYS A 1 74 ? 4.721 2.478 13.314 1.00 80.06 74 LYS A O 1
ATOM 569 N N . ILE A 1 75 ? 3.895 3.560 15.094 1.00 80.06 75 ILE A N 1
ATOM 570 C CA . ILE A 1 75 ? 3.129 4.553 14.311 1.00 80.06 75 ILE A CA 1
ATOM 571 C C . ILE A 1 75 ? 4.058 5.350 13.382 1.00 80.06 75 ILE A C 1
ATOM 573 O O . ILE A 1 75 ? 3.776 5.510 12.194 1.00 80.06 75 ILE A O 1
ATOM 577 N N . LYS A 1 76 ? 5.196 5.821 13.907 1.00 82.81 76 LYS A N 1
ATOM 578 C CA . LYS A 1 76 ? 6.205 6.552 13.122 1.00 82.81 76 LYS A CA 1
ATOM 579 C C . LYS A 1 76 ? 7.001 5.621 12.215 1.00 82.81 76 LYS A C 1
ATOM 581 O O . LYS A 1 76 ? 7.292 5.987 11.079 1.00 82.81 76 LYS A O 1
ATOM 586 N N . ALA A 1 77 ? 7.349 4.433 12.711 1.00 79.25 77 ALA A N 1
ATOM 587 C CA . ALA A 1 77 ? 8.077 3.449 11.920 1.00 79.25 77 ALA A CA 1
ATOM 588 C C . ALA A 1 77 ? 7.279 3.044 10.674 1.00 79.25 77 ALA A C 1
ATOM 590 O O . ALA A 1 77 ? 7.839 3.027 9.585 1.00 79.25 77 ALA A O 1
ATOM 591 N N . LEU A 1 78 ? 5.970 2.812 10.810 1.00 76.56 78 LEU A N 1
ATOM 592 C CA . LEU A 1 78 ? 5.084 2.472 9.701 1.00 76.56 78 LEU A CA 1
ATOM 593 C C . LEU A 1 78 ? 5.036 3.580 8.643 1.00 76.56 78 LEU A C 1
ATOM 595 O O . LEU A 1 78 ? 5.147 3.285 7.455 1.00 76.56 78 LEU A O 1
ATOM 599 N N . ASP A 1 79 ? 4.915 4.844 9.058 1.00 79.31 79 ASP A N 1
ATOM 600 C CA . ASP A 1 79 ? 4.933 5.996 8.144 1.00 79.31 79 ASP A CA 1
ATOM 601 C C . ASP A 1 79 ? 6.242 6.053 7.336 1.00 79.31 79 ASP A C 1
ATOM 603 O O . ASP A 1 79 ? 6.227 6.135 6.104 1.00 79.31 79 ASP A O 1
ATOM 607 N N . ALA A 1 80 ? 7.380 5.877 8.014 1.00 77.62 80 ALA A N 1
ATOM 608 C CA . ALA A 1 80 ? 8.693 5.815 7.376 1.00 77.62 80 ALA A CA 1
ATOM 609 C C . ALA A 1 80 ? 8.845 4.591 6.453 1.00 77.62 80 ALA A C 1
ATOM 611 O O . ALA A 1 80 ? 9.390 4.704 5.354 1.00 77.62 80 ALA A O 1
ATOM 612 N N . THR A 1 81 ? 8.343 3.419 6.857 1.00 77.12 81 THR A N 1
ATOM 613 C CA . THR A 1 81 ? 8.348 2.202 6.033 1.00 77.12 81 THR A CA 1
ATOM 614 C C . THR A 1 81 ? 7.531 2.391 4.759 1.00 77.12 81 THR A C 1
ATOM 616 O O . THR A 1 81 ? 7.980 1.982 3.688 1.00 77.12 81 THR A O 1
ATOM 619 N N . VAL A 1 82 ? 6.367 3.041 4.839 1.00 77.19 82 VAL A N 1
ATOM 620 C CA . VAL A 1 82 ? 5.530 3.355 3.671 1.00 77.19 82 VAL A CA 1
ATOM 621 C C . VAL A 1 82 ? 6.284 4.255 2.692 1.00 77.19 82 VAL A C 1
ATOM 623 O O . VAL A 1 82 ? 6.377 3.921 1.508 1.00 77.19 82 VAL A O 1
ATOM 626 N N . GLN A 1 83 ? 6.876 5.347 3.180 1.00 81.44 83 GLN A N 1
ATOM 627 C CA . GLN A 1 83 ? 7.677 6.261 2.357 1.00 81.44 83 GLN A CA 1
ATOM 628 C C . GLN A 1 83 ? 8.854 5.531 1.693 1.00 81.44 83 GLN A C 1
ATOM 630 O O . GLN A 1 83 ? 9.059 5.634 0.481 1.00 81.44 83 GLN A O 1
ATOM 635 N N . ALA A 1 84 ? 9.589 4.722 2.463 1.00 74.75 84 ALA A N 1
ATOM 636 C CA . ALA A 1 84 ? 10.714 3.940 1.961 1.00 74.75 84 ALA A CA 1
ATOM 637 C C . ALA A 1 84 ? 10.286 2.916 0.897 1.00 74.75 84 ALA A C 1
ATOM 639 O O . ALA A 1 84 ? 10.971 2.758 -0.114 1.00 74.75 84 ALA A O 1
ATOM 640 N N . ALA A 1 85 ? 9.144 2.247 1.081 1.00 74.50 85 ALA A N 1
ATOM 641 C CA . ALA A 1 85 ? 8.621 1.278 0.123 1.00 74.50 85 ALA A CA 1
ATOM 642 C C . ALA A 1 85 ? 8.259 1.936 -1.217 1.00 74.50 85 ALA A C 1
ATOM 644 O O . ALA A 1 85 ? 8.667 1.439 -2.272 1.00 74.50 85 ALA A O 1
ATOM 645 N N . PHE A 1 86 ? 7.554 3.073 -1.195 1.00 78.56 86 PHE A N 1
ATOM 646 C CA . PHE A 1 86 ? 7.267 3.839 -2.413 1.00 78.56 86 PHE A CA 1
ATOM 647 C C . PHE A 1 86 ? 8.550 4.335 -3.084 1.00 78.56 86 PHE A C 1
ATOM 649 O O . PHE A 1 86 ? 8.717 4.136 -4.288 1.00 78.56 86 PHE A O 1
ATOM 656 N N . GLY A 1 87 ? 9.487 4.898 -2.314 1.00 80.12 87 GLY A N 1
ATOM 657 C CA . GLY A 1 87 ? 10.784 5.343 -2.829 1.00 80.12 87 GLY A CA 1
ATOM 658 C C . GLY A 1 87 ? 11.587 4.209 -3.475 1.00 80.12 87 GLY A C 1
ATOM 659 O O . GLY A 1 87 ? 12.139 4.373 -4.562 1.00 80.12 87 GLY A O 1
ATOM 660 N N . GLY A 1 88 ? 11.597 3.024 -2.860 1.00 77.75 88 GLY A N 1
ATOM 661 C CA . GLY A 1 88 ? 12.276 1.840 -3.385 1.00 77.75 88 GLY A CA 1
ATOM 662 C C . GLY A 1 88 ? 11.644 1.278 -4.661 1.00 77.75 88 GLY A C 1
ATOM 663 O O . GLY A 1 88 ? 12.355 0.767 -5.527 1.00 77.75 88 GLY A O 1
ATOM 664 N N . ILE A 1 89 ? 10.319 1.365 -4.821 1.00 75.69 89 ILE A N 1
ATOM 665 C CA . ILE A 1 89 ? 9.654 0.995 -6.082 1.00 75.69 89 ILE A CA 1
ATOM 666 C C . ILE A 1 89 ? 9.966 2.028 -7.167 1.00 75.69 89 ILE A C 1
ATOM 668 O O . ILE A 1 89 ? 10.373 1.642 -8.262 1.00 75.69 89 ILE A O 1
ATOM 672 N N . ALA A 1 90 ? 9.830 3.320 -6.861 1.00 84.12 90 ALA A N 1
ATOM 673 C CA . ALA A 1 90 ? 10.105 4.398 -7.807 1.00 84.12 90 ALA A CA 1
ATOM 674 C C . ALA A 1 90 ? 11.539 4.325 -8.346 1.00 84.12 90 ALA A C 1
ATOM 676 O O . ALA A 1 90 ? 11.742 4.383 -9.558 1.00 84.12 90 ALA A O 1
ATOM 677 N N . ARG A 1 91 ? 12.518 4.107 -7.459 1.00 87.62 91 ARG A N 1
ATOM 678 C CA . ARG A 1 91 ? 13.924 3.951 -7.839 1.00 87.62 91 ARG A CA 1
ATOM 679 C C . ARG A 1 91 ? 14.151 2.752 -8.756 1.00 87.62 91 ARG A C 1
ATOM 681 O O . ARG A 1 91 ? 14.783 2.912 -9.789 1.00 87.62 91 ARG A O 1
ATOM 688 N N . ARG A 1 92 ? 13.594 1.579 -8.434 1.00 83.75 92 ARG A N 1
ATOM 689 C CA . ARG A 1 92 ? 13.724 0.389 -9.296 1.00 83.75 92 ARG A CA 1
ATOM 690 C C . ARG A 1 92 ? 13.165 0.622 -10.696 1.00 83.75 92 ARG A C 1
ATOM 692 O O . ARG A 1 92 ? 13.804 0.245 -11.667 1.00 83.75 92 ARG A O 1
ATOM 699 N N . LEU A 1 93 ? 12.004 1.266 -10.798 1.00 82.88 93 LEU A N 1
ATOM 700 C CA . LEU A 1 93 ? 11.391 1.580 -12.090 1.00 82.88 93 LEU A CA 1
ATOM 701 C C . LEU A 1 93 ? 12.229 2.578 -12.902 1.00 82.88 93 LEU A C 1
ATOM 703 O O . LEU A 1 93 ? 12.289 2.470 -14.125 1.00 82.88 93 LEU A O 1
ATOM 707 N N . GLU A 1 94 ? 12.872 3.542 -12.240 1.00 90.50 94 GLU A N 1
ATOM 708 C CA . GLU A 1 94 ? 13.802 4.474 -12.887 1.00 90.50 94 GLU A CA 1
ATOM 709 C C . GLU A 1 94 ? 15.078 3.771 -13.366 1.00 90.50 94 GLU A C 1
ATOM 711 O O . GLU A 1 94 ? 15.503 3.966 -14.506 1.00 90.50 94 GLU A O 1
ATOM 716 N N . ASP A 1 95 ? 15.656 2.916 -12.520 1.00 89.50 95 ASP A N 1
ATOM 717 C CA . ASP A 1 95 ? 16.850 2.133 -12.835 1.00 89.50 95 ASP A CA 1
ATOM 718 C C . ASP A 1 95 ? 16.576 1.186 -14.024 1.00 89.50 95 ASP A C 1
ATOM 720 O O . ASP A 1 95 ? 17.364 1.128 -14.970 1.00 89.50 95 ASP A O 1
ATOM 724 N N . GLU A 1 96 ? 15.425 0.500 -14.036 1.00 88.88 96 GLU A N 1
ATOM 725 C CA . GLU A 1 96 ? 14.978 -0.366 -15.141 1.00 88.88 96 GLU A CA 1
ATOM 726 C C . GLU A 1 96 ? 14.763 0.407 -16.447 1.00 88.88 96 GLU A C 1
ATOM 728 O O . GLU A 1 96 ? 15.162 -0.064 -17.519 1.00 88.88 96 GLU A O 1
ATOM 733 N N . LEU A 1 97 ? 14.151 1.595 -16.380 1.00 91.88 97 LEU A N 1
ATOM 734 C CA . LEU A 1 97 ? 13.955 2.449 -17.550 1.00 91.88 97 LEU A CA 1
ATOM 735 C C . LEU A 1 97 ? 15.298 2.911 -18.119 1.00 91.88 97 LEU A C 1
ATOM 737 O O . LEU A 1 97 ? 15.545 2.734 -19.311 1.00 91.88 97 LEU A O 1
ATOM 741 N N . THR A 1 98 ? 16.182 3.418 -17.262 1.00 96.12 98 THR A N 1
ATOM 742 C CA . THR A 1 98 ? 17.521 3.890 -17.643 1.00 96.12 98 THR A CA 1
ATOM 743 C C . THR A 1 98 ? 18.341 2.763 -18.274 1.00 96.12 98 THR A C 1
ATOM 745 O O . THR A 1 98 ? 18.951 2.940 -19.331 1.00 96.12 98 THR A O 1
ATOM 748 N N . ALA A 1 99 ? 18.326 1.570 -17.671 1.00 91.81 99 ALA A N 1
ATOM 749 C CA . ALA A 1 99 ? 19.015 0.397 -18.202 1.00 91.81 99 ALA A CA 1
ATOM 750 C C . ALA A 1 99 ? 18.451 -0.042 -19.563 1.00 91.81 99 ALA A C 1
ATOM 752 O O . ALA A 1 99 ? 19.220 -0.384 -20.467 1.00 91.81 99 ALA A O 1
ATOM 753 N N . SER A 1 100 ? 17.125 0.004 -19.726 1.00 90.00 100 SER A N 1
ATOM 754 C CA . SER A 1 100 ? 16.452 -0.329 -20.987 1.00 90.00 100 SER A CA 1
ATOM 755 C C . SER A 1 100 ? 16.799 0.670 -22.091 1.00 90.00 100 SER A C 1
ATOM 757 O O . SER A 1 100 ? 17.101 0.261 -23.210 1.00 90.00 100 SER A O 1
ATOM 759 N N . GLU A 1 101 ? 16.818 1.970 -21.786 1.00 96.31 101 GLU A N 1
ATOM 760 C CA . GLU A 1 101 ? 17.181 3.025 -22.742 1.00 96.31 101 GLU A CA 1
ATOM 761 C C . GLU A 1 101 ? 18.651 2.914 -23.164 1.00 96.31 101 GLU A C 1
ATOM 763 O O . GLU A 1 101 ? 18.958 2.967 -24.355 1.00 96.31 101 GLU A O 1
ATOM 768 N N . ALA A 1 102 ? 19.557 2.642 -22.221 1.00 96.50 102 ALA A N 1
ATOM 769 C CA . ALA A 1 102 ? 20.964 2.390 -22.527 1.00 96.50 102 ALA A CA 1
ATOM 770 C C . ALA A 1 102 ? 21.171 1.118 -23.373 1.00 96.50 102 ALA A C 1
ATOM 772 O O . ALA A 1 102 ? 22.059 1.065 -24.225 1.00 96.50 102 ALA A O 1
ATOM 773 N N . ALA A 1 103 ? 20.384 0.061 -23.148 1.00 93.69 103 ALA A N 1
ATOM 774 C CA . ALA A 1 103 ? 20.414 -1.143 -23.980 1.00 93.69 103 ALA A CA 1
ATOM 775 C C . ALA A 1 103 ? 19.891 -0.877 -25.401 1.00 93.69 103 ALA A C 1
ATOM 777 O O . ALA A 1 103 ? 20.501 -1.342 -26.363 1.00 93.69 103 ALA A O 1
ATOM 778 N N . ALA A 1 104 ? 18.814 -0.098 -25.538 1.00 95.12 104 ALA A N 1
ATOM 779 C CA . ALA A 1 104 ? 18.272 0.298 -26.836 1.00 95.12 104 ALA A CA 1
ATOM 780 C C . ALA A 1 104 ? 19.266 1.145 -27.639 1.00 95.12 104 ALA A C 1
ATOM 782 O O . ALA A 1 104 ? 19.554 0.805 -28.784 1.00 95.12 104 ALA A O 1
ATOM 783 N N . ALA A 1 105 ? 19.875 2.158 -27.014 1.00 95.81 105 ALA A N 1
ATOM 784 C CA . ALA A 1 105 ? 20.874 3.009 -27.661 1.00 95.81 105 ALA A CA 1
ATOM 785 C C . ALA A 1 105 ? 22.094 2.215 -28.162 1.00 95.81 105 ALA A C 1
ATOM 787 O O . ALA A 1 105 ? 22.590 2.465 -29.257 1.00 95.81 105 ALA A O 1
ATOM 788 N N . ARG A 1 106 ? 22.563 1.223 -27.389 1.00 95.94 106 ARG A N 1
ATOM 789 C CA . ARG A 1 106 ? 23.656 0.329 -27.814 1.00 95.94 106 ARG A CA 1
ATOM 790 C C . ARG A 1 106 ? 23.266 -0.526 -29.018 1.00 95.94 106 ARG A C 1
ATOM 792 O O . ARG A 1 106 ? 24.015 -0.568 -29.985 1.00 95.94 106 ARG A O 1
ATOM 799 N N . ALA A 1 107 ? 22.091 -1.155 -28.982 1.00 93.25 107 ALA A N 1
ATOM 800 C CA . ALA A 1 107 ? 21.613 -1.989 -30.084 1.00 93.25 107 ALA A CA 1
ATOM 801 C C . ALA A 1 107 ? 21.400 -1.182 -31.380 1.00 93.25 107 ALA A C 1
ATOM 803 O O . ALA A 1 107 ? 21.706 -1.660 -32.471 1.00 93.25 107 ALA A O 1
ATOM 804 N N . GLU A 1 108 ? 20.905 0.052 -31.266 1.00 93.50 108 GLU A N 1
ATOM 805 C CA . GLU A 1 108 ? 20.729 0.965 -32.399 1.00 93.50 108 GLU A CA 1
ATOM 806 C C . GLU A 1 108 ? 22.071 1.440 -32.974 1.00 93.50 108 GLU A C 1
ATOM 808 O O . GLU A 1 108 ? 22.248 1.454 -34.195 1.00 93.50 108 GLU A O 1
ATOM 813 N N . ALA A 1 109 ? 23.044 1.758 -32.116 1.00 94.12 109 ALA A N 1
ATOM 814 C CA . ALA A 1 109 ? 24.395 2.112 -32.544 1.00 94.12 109 ALA A CA 1
ATOM 815 C C . ALA A 1 109 ? 25.095 0.947 -33.265 1.00 94.12 109 ALA A C 1
ATOM 817 O O . ALA A 1 109 ? 25.698 1.158 -34.315 1.00 94.12 109 ALA A O 1
ATOM 818 N N . GLU A 1 110 ? 24.976 -0.282 -32.751 1.00 92.50 110 GLU A N 1
ATOM 819 C CA . GLU A 1 110 ? 25.513 -1.492 -33.393 1.00 92.50 110 GLU A CA 1
ATOM 820 C C . GLU A 1 110 ? 24.869 -1.759 -34.758 1.00 92.50 110 GLU A C 1
ATOM 822 O O . GLU A 1 110 ? 25.568 -2.069 -35.725 1.00 92.50 110 GLU A O 1
ATOM 827 N N . LEU A 1 111 ? 23.543 -1.612 -34.859 1.00 90.06 111 LEU A N 1
ATOM 828 C CA . LEU A 1 111 ? 22.830 -1.748 -36.128 1.00 90.06 111 LEU A CA 1
ATOM 829 C C . LEU A 1 111 ? 23.288 -0.690 -37.137 1.00 90.06 111 LEU A C 1
ATOM 831 O O . LEU A 1 111 ? 23.591 -1.035 -38.275 1.00 90.06 111 LEU A O 1
ATOM 835 N N . THR A 1 112 ? 23.385 0.570 -36.709 1.00 91.00 112 THR A N 1
ATOM 836 C CA . THR A 1 112 ? 23.814 1.685 -37.564 1.00 91.00 112 THR A CA 1
ATOM 837 C C . THR A 1 112 ? 25.239 1.472 -38.066 1.00 91.00 112 THR A C 1
ATOM 839 O O . THR A 1 112 ? 25.487 1.577 -39.264 1.00 91.00 112 THR A O 1
ATOM 842 N N . ALA A 1 113 ? 26.170 1.107 -37.177 1.00 90.56 113 ALA A N 1
ATOM 843 C CA . ALA A 1 113 ? 27.551 0.806 -37.547 1.00 90.56 113 ALA A CA 1
ATOM 844 C C . ALA A 1 113 ? 27.615 -0.320 -38.592 1.00 90.56 113 ALA A C 1
ATOM 846 O O . ALA A 1 113 ? 28.267 -0.180 -39.629 1.00 90.56 113 ALA A O 1
ATOM 847 N N . TRP A 1 114 ? 26.857 -1.400 -38.377 1.00 86.88 114 TRP A N 1
ATOM 848 C CA . TRP A 1 114 ? 26.777 -2.499 -39.336 1.00 86.88 114 TRP A CA 1
ATOM 849 C C . TRP A 1 114 ? 26.229 -2.055 -40.697 1.00 86.88 114 TRP A C 1
ATOM 851 O O . TRP A 1 114 ? 26.802 -2.431 -41.719 1.00 86.88 114 TRP A O 1
ATOM 861 N N . GLU A 1 115 ? 25.157 -1.254 -40.718 1.00 85.94 115 GLU A N 1
ATOM 862 C CA . GLU A 1 115 ? 24.546 -0.732 -41.950 1.00 85.94 115 GLU A CA 1
ATOM 863 C C . GLU A 1 115 ? 25.485 0.214 -42.712 1.00 85.94 115 GLU A C 1
ATOM 865 O O . GLU A 1 115 ? 25.448 0.235 -43.939 1.00 85.94 115 GLU A O 1
ATOM 870 N N . THR A 1 116 ? 26.358 0.953 -42.018 1.00 85.19 116 THR A N 1
ATOM 871 C CA . THR A 1 116 ? 27.364 1.810 -42.668 1.00 85.19 116 THR A CA 1
ATOM 872 C C . THR A 1 116 ? 28.549 1.041 -43.253 1.00 85.19 116 THR A C 1
ATOM 874 O O . THR A 1 116 ? 29.085 1.445 -44.282 1.00 85.19 116 THR A O 1
ATOM 877 N N . GLU A 1 117 ? 28.974 -0.056 -42.619 1.00 83.12 117 GLU A N 1
ATOM 878 C CA . GLU A 1 117 ? 30.146 -0.836 -43.047 1.00 83.12 117 GLU A CA 1
ATOM 879 C C . GLU A 1 117 ? 29.813 -1.922 -44.074 1.00 83.12 117 GLU A C 1
ATOM 881 O O . GLU A 1 117 ? 30.665 -2.319 -44.871 1.00 83.12 117 GLU A O 1
ATOM 886 N N . ASN A 1 118 ? 28.586 -2.441 -44.049 1.00 75.38 118 ASN A N 1
ATOM 887 C CA . ASN A 1 118 ? 28.177 -3.563 -44.878 1.00 75.38 118 ASN A CA 1
ATOM 888 C C . ASN A 1 118 ? 27.075 -3.108 -45.829 1.00 75.38 118 ASN A C 1
ATOM 890 O O . ASN A 1 118 ? 25.946 -2.882 -45.402 1.00 75.38 118 ASN A O 1
ATOM 894 N N . ASP A 1 119 ? 27.381 -3.076 -47.129 1.00 65.75 119 ASP A N 1
ATOM 895 C CA . ASP A 1 119 ? 26.394 -2.958 -48.209 1.00 65.75 119 ASP A CA 1
ATOM 896 C C . ASP A 1 119 ? 25.443 -4.177 -48.163 1.00 65.75 119 ASP A C 1
ATOM 898 O O . ASP A 1 119 ? 25.662 -5.211 -48.797 1.00 65.75 119 ASP A O 1
ATOM 902 N N . ALA A 1 120 ? 24.442 -4.102 -47.282 1.00 60.62 120 ALA A N 1
ATOM 903 C CA . ALA A 1 120 ? 23.263 -4.952 -47.135 1.00 60.62 120 ALA A CA 1
ATOM 904 C C . ALA A 1 120 ? 23.434 -6.472 -47.390 1.00 60.62 120 ALA A C 1
ATOM 906 O O . ALA A 1 120 ? 22.545 -7.106 -47.963 1.00 60.62 120 ALA A O 1
ATOM 907 N N . LYS A 1 121 ? 24.527 -7.120 -46.955 1.00 57.19 121 LYS A N 1
ATOM 908 C CA . LYS A 1 121 ? 24.644 -8.589 -47.074 1.00 57.19 121 LYS A CA 1
ATOM 909 C C . LYS A 1 121 ? 23.776 -9.300 -46.029 1.00 57.19 121 LYS A C 1
ATOM 911 O O . LYS A 1 121 ? 23.944 -9.140 -44.820 1.00 57.19 121 LYS A O 1
ATOM 916 N N . ALA A 1 122 ? 22.818 -10.087 -46.516 1.00 63.78 122 ALA A N 1
ATOM 917 C CA . ALA A 1 122 ? 21.746 -10.689 -45.730 1.00 63.78 122 ALA A CA 1
ATOM 918 C C . ALA A 1 122 ? 22.246 -11.772 -44.751 1.00 63.78 122 ALA A C 1
ATOM 920 O O . ALA A 1 122 ? 22.892 -12.739 -45.147 1.00 63.78 122 ALA A O 1
ATOM 921 N N . GLY A 1 123 ? 21.914 -11.606 -43.464 1.00 62.16 123 GLY A N 1
ATOM 922 C CA . GLY A 1 123 ? 22.157 -12.585 -42.396 1.00 62.16 123 GLY A CA 1
ATOM 923 C C . GLY A 1 123 ? 22.379 -11.933 -41.026 1.00 62.16 123 GLY A C 1
ATOM 924 O O . GLY A 1 123 ? 21.554 -12.079 -40.125 1.00 62.16 123 GLY A O 1
ATOM 925 N N . ALA A 1 124 ? 23.462 -11.160 -40.883 1.00 65.81 124 ALA A N 1
ATOM 926 C CA . ALA A 1 124 ? 23.810 -10.465 -39.637 1.00 65.81 124 ALA A CA 1
ATOM 927 C C . ALA A 1 124 ? 22.893 -9.258 -39.351 1.00 65.81 124 ALA A C 1
ATOM 929 O O . ALA A 1 124 ? 22.416 -9.102 -38.228 1.00 65.81 124 ALA A O 1
ATOM 930 N N . GLY A 1 125 ? 22.537 -8.479 -40.380 1.00 77.94 125 GLY A N 1
ATOM 931 C CA . GLY A 1 125 ? 21.645 -7.322 -40.236 1.00 77.94 125 GLY A CA 1
ATOM 932 C C . GLY A 1 125 ? 20.235 -7.667 -39.753 1.00 77.94 125 GLY A C 1
ATOM 933 O O . GLY A 1 125 ? 19.632 -6.892 -39.019 1.00 77.94 125 GLY A O 1
ATOM 934 N N . HIS A 1 126 ? 19.706 -8.849 -40.094 1.00 84.75 126 HIS A N 1
ATOM 935 C CA . HIS A 1 126 ? 18.393 -9.269 -39.591 1.00 84.75 126 HIS A CA 1
ATOM 936 C C . HIS A 1 126 ? 18.413 -9.476 -38.070 1.00 84.75 126 HIS A C 1
ATOM 938 O O . HIS A 1 126 ? 17.505 -9.026 -37.378 1.00 84.75 126 HIS A O 1
ATOM 944 N N . ARG A 1 127 ? 19.475 -10.094 -37.536 1.00 87.50 127 ARG A N 1
ATOM 945 C CA . ARG A 1 127 ? 19.638 -10.295 -36.089 1.00 87.50 127 ARG A CA 1
ATOM 946 C C . ARG A 1 127 ? 19.777 -8.973 -35.338 1.00 87.50 127 ARG A C 1
ATOM 948 O O . ARG A 1 127 ? 19.113 -8.802 -34.322 1.00 87.50 127 ARG A O 1
ATOM 955 N N . LEU A 1 128 ? 20.572 -8.037 -35.858 1.00 88.38 128 LEU A N 1
ATOM 956 C CA . LEU A 1 128 ? 20.739 -6.704 -35.265 1.00 88.38 128 LEU A CA 1
ATOM 957 C C . LEU A 1 128 ? 19.424 -5.907 -35.275 1.00 88.38 128 LEU A C 1
ATOM 959 O O . LEU A 1 128 ? 19.059 -5.311 -34.266 1.00 88.38 128 LEU A O 1
ATOM 963 N N . LYS A 1 129 ? 18.647 -5.987 -36.365 1.00 89.62 129 LYS A N 1
ATOM 964 C CA . LYS A 1 129 ? 17.301 -5.386 -36.447 1.00 89.62 129 LYS A CA 1
ATOM 965 C C . LYS A 1 129 ? 16.345 -5.965 -35.412 1.00 89.62 129 LYS A C 1
ATOM 967 O O . LYS A 1 129 ? 15.641 -5.214 -34.742 1.00 89.62 129 LYS A O 1
ATOM 972 N N . VAL A 1 130 ? 16.329 -7.290 -35.255 1.00 91.25 130 VAL A N 1
ATOM 973 C CA . VAL A 1 130 ? 15.506 -7.959 -34.235 1.00 91.25 130 VAL A CA 1
ATOM 974 C C . VAL A 1 130 ? 15.933 -7.541 -32.826 1.00 91.25 130 VAL A C 1
ATOM 976 O O . VAL A 1 130 ? 15.068 -7.235 -32.009 1.00 91.25 130 VAL A O 1
ATOM 979 N N . ALA A 1 131 ? 17.237 -7.464 -32.547 1.00 89.88 131 ALA A N 1
ATOM 980 C CA . ALA A 1 131 ? 17.750 -7.025 -31.250 1.00 89.88 131 ALA A CA 1
ATOM 981 C C . ALA A 1 131 ? 17.356 -5.571 -30.929 1.00 89.88 131 ALA A C 1
ATOM 983 O O . ALA A 1 131 ? 16.854 -5.310 -29.838 1.00 89.88 131 ALA A O 1
ATOM 984 N N . ALA A 1 132 ? 17.497 -4.647 -31.888 1.00 90.88 132 ALA A N 1
ATOM 985 C CA . ALA A 1 132 ? 17.080 -3.250 -31.736 1.00 90.88 132 ALA A CA 1
ATOM 986 C C . ALA A 1 132 ? 15.562 -3.108 -31.501 1.00 90.88 132 ALA A C 1
ATOM 988 O O . ALA A 1 132 ? 15.122 -2.343 -30.644 1.00 90.88 132 ALA A O 1
ATOM 989 N N . LEU A 1 133 ? 14.739 -3.896 -32.204 1.00 92.62 133 LEU A N 1
ATOM 990 C CA . LEU A 1 133 ? 13.288 -3.943 -31.980 1.00 92.62 133 LEU A CA 1
AT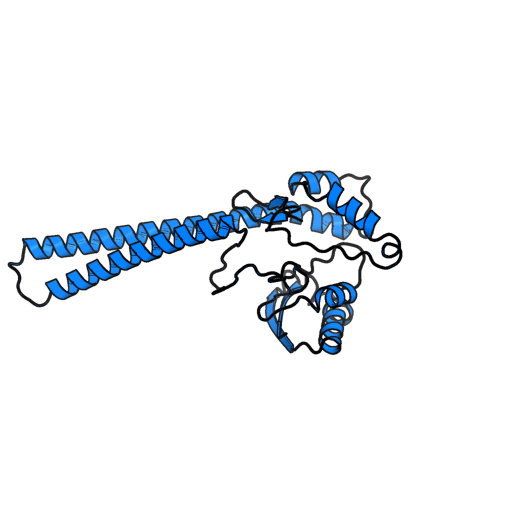OM 991 C C . LEU A 1 133 ? 12.930 -4.460 -30.578 1.00 92.62 133 LEU A C 1
ATOM 993 O O . LEU A 1 133 ? 12.033 -3.922 -29.926 1.00 92.62 133 LEU A O 1
ATOM 997 N N . GLN A 1 134 ? 13.620 -5.499 -30.102 1.00 91.69 134 GLN A N 1
ATOM 998 C CA . GLN A 1 134 ? 13.387 -6.075 -28.775 1.00 91.69 134 GLN A CA 1
ATOM 999 C C . GLN A 1 134 ? 13.748 -5.098 -27.654 1.00 91.69 134 GLN A C 1
ATOM 1001 O O . GLN A 1 134 ? 12.963 -4.926 -26.719 1.00 91.69 134 GLN A O 1
ATOM 1006 N N . THR A 1 135 ? 14.892 -4.421 -27.749 1.00 90.44 135 THR A N 1
ATOM 1007 C CA . THR A 1 135 ? 15.305 -3.425 -26.750 1.00 90.44 135 THR A CA 1
ATOM 1008 C C . THR A 1 135 ? 14.401 -2.190 -26.775 1.00 90.44 135 THR A C 1
ATOM 1010 O O . THR A 1 135 ? 14.004 -1.714 -25.712 1.00 90.44 135 THR A O 1
ATOM 1013 N N . ALA A 1 136 ? 13.955 -1.732 -27.949 1.00 88.88 136 ALA A N 1
ATOM 1014 C CA . ALA A 1 136 ? 12.950 -0.669 -28.059 1.00 88.88 136 ALA A CA 1
ATOM 1015 C C . ALA A 1 136 ? 11.601 -1.064 -27.423 1.00 88.88 136 ALA A C 1
ATOM 1017 O O . ALA A 1 136 ? 10.972 -0.266 -26.721 1.00 88.88 136 ALA A O 1
ATOM 1018 N N . SER A 1 137 ? 11.163 -2.314 -27.608 1.00 86.12 137 SER A N 1
ATOM 1019 C CA . SER A 1 137 ? 9.966 -2.844 -26.944 1.00 86.12 137 SER A CA 1
ATOM 1020 C C . SER A 1 137 ? 10.125 -2.897 -25.418 1.00 86.12 137 SER A C 1
ATOM 1022 O O . SER A 1 137 ? 9.188 -2.542 -24.698 1.00 86.12 137 SER A O 1
ATOM 1024 N N . ALA A 1 138 ? 11.310 -3.259 -24.916 1.00 81.81 138 ALA A N 1
ATOM 1025 C CA . ALA A 1 138 ? 11.614 -3.250 -23.485 1.00 81.81 138 ALA A CA 1
ATOM 1026 C C . ALA A 1 138 ? 11.542 -1.834 -22.881 1.00 81.81 138 ALA A C 1
ATOM 1028 O O . ALA A 1 138 ? 10.943 -1.657 -21.820 1.00 81.81 138 ALA A O 1
ATOM 1029 N N . VAL A 1 139 ? 12.035 -0.807 -23.588 1.00 89.62 139 VAL A N 1
ATOM 1030 C CA . VAL A 1 139 ? 11.873 0.606 -23.180 1.00 89.62 139 VAL A CA 1
ATOM 1031 C C . VAL A 1 139 ? 10.395 0.980 -23.067 1.00 89.62 139 VAL A C 1
ATOM 1033 O O . VAL A 1 139 ? 9.976 1.580 -22.074 1.00 89.62 139 VAL A O 1
ATOM 1036 N N . ALA A 1 140 ? 9.573 0.605 -24.052 1.00 87.94 140 ALA A N 1
ATOM 1037 C CA . ALA A 1 140 ? 8.135 0.871 -24.009 1.00 87.94 140 ALA A CA 1
ATOM 1038 C C . ALA A 1 140 ? 7.455 0.182 -22.810 1.00 87.94 140 ALA A C 1
ATOM 1040 O O . ALA A 1 140 ? 6.612 0.791 -22.145 1.00 87.94 140 ALA A O 1
ATOM 1041 N N . ALA A 1 141 ? 7.848 -1.056 -22.495 1.00 79.06 141 ALA A N 1
ATOM 1042 C CA . ALA A 1 141 ? 7.350 -1.788 -21.333 1.00 79.06 141 ALA A CA 1
ATOM 1043 C C . ALA A 1 141 ? 7.757 -1.124 -20.005 1.00 79.06 141 ALA A C 1
ATOM 1045 O O . ALA A 1 141 ? 6.899 -0.932 -19.140 1.00 79.06 141 ALA A O 1
ATOM 1046 N N . ALA A 1 142 ? 9.017 -0.700 -19.863 1.00 78.75 142 ALA A N 1
ATOM 1047 C CA . ALA A 1 142 ? 9.508 -0.002 -18.672 1.00 78.75 142 ALA A CA 1
ATOM 1048 C C . ALA A 1 142 ? 8.782 1.341 -18.453 1.00 78.75 142 ALA A C 1
ATOM 1050 O O . ALA A 1 142 ? 8.300 1.630 -17.354 1.00 78.75 142 ALA A O 1
ATOM 1051 N N . ARG A 1 143 ? 8.588 2.134 -19.519 1.00 89.44 143 ARG A N 1
ATOM 1052 C CA . ARG A 1 143 ? 7.798 3.382 -19.461 1.00 89.44 143 ARG A CA 1
ATOM 1053 C C . ARG A 1 143 ? 6.358 3.121 -19.033 1.00 89.44 143 ARG A C 1
ATOM 1055 O O . ARG A 1 143 ? 5.824 3.845 -18.190 1.00 89.44 143 ARG A O 1
ATOM 1062 N N . LYS A 1 144 ? 5.735 2.076 -19.583 1.00 82.38 144 LYS A N 1
ATOM 1063 C CA . LYS A 1 144 ? 4.378 1.665 -19.208 1.00 82.38 144 LYS A CA 1
ATOM 1064 C C . LYS A 1 144 ? 4.304 1.274 -17.730 1.00 82.38 144 LYS A C 1
ATOM 1066 O O . LYS A 1 144 ? 3.398 1.735 -17.043 1.00 82.38 144 LYS A O 1
ATOM 1071 N N . ALA A 1 145 ? 5.260 0.498 -17.219 1.00 72.50 145 ALA A N 1
ATOM 1072 C CA . ALA A 1 145 ? 5.310 0.106 -15.809 1.00 72.50 145 ALA A CA 1
ATOM 1073 C C . ALA A 1 145 ? 5.408 1.324 -14.871 1.00 72.50 145 ALA A C 1
ATOM 1075 O O . ALA A 1 145 ? 4.675 1.405 -13.883 1.00 72.50 145 ALA A O 1
ATOM 1076 N N . LYS A 1 146 ? 6.231 2.319 -15.222 1.00 82.81 146 LYS A N 1
ATOM 1077 C CA . LYS A 1 146 ? 6.345 3.590 -14.486 1.00 82.81 146 LYS A CA 1
ATOM 1078 C C . LYS A 1 146 ? 5.031 4.381 -14.477 1.00 82.81 146 LYS A C 1
ATOM 1080 O O . LYS A 1 146 ? 4.595 4.846 -13.425 1.00 82.81 146 LYS A O 1
ATOM 1085 N N . GLN A 1 147 ? 4.358 4.486 -15.625 1.00 84.25 147 GLN A N 1
ATOM 1086 C CA . GLN A 1 147 ? 3.041 5.133 -15.726 1.00 84.25 147 GLN A CA 1
ATOM 1087 C C . GLN A 1 147 ? 1.966 4.394 -14.920 1.00 84.25 147 GLN A C 1
ATOM 1089 O O . GLN A 1 147 ? 1.150 5.022 -14.246 1.00 84.25 147 GLN A O 1
ATOM 1094 N N . GLU A 1 148 ? 1.955 3.063 -14.967 1.00 73.19 148 GLU A N 1
ATOM 1095 C CA . GLU A 1 148 ? 1.038 2.243 -14.174 1.00 73.19 148 GLU A CA 1
ATOM 1096 C C . GLU A 1 148 ? 1.287 2.398 -12.672 1.00 73.19 148 GLU A C 1
ATOM 1098 O O . GLU A 1 148 ? 0.326 2.486 -11.914 1.00 73.19 148 GLU A O 1
ATOM 1103 N N . HIS A 1 149 ? 2.545 2.486 -12.231 1.00 74.81 149 HIS A N 1
ATOM 1104 C CA . HIS A 1 149 ? 2.876 2.748 -10.831 1.00 74.81 149 HIS A CA 1
ATOM 1105 C C . HIS A 1 149 ? 2.365 4.120 -10.368 1.00 74.81 149 HIS A C 1
ATOM 1107 O O . HIS A 1 149 ? 1.725 4.213 -9.321 1.00 74.81 149 HIS A O 1
ATOM 1113 N N . ALA A 1 150 ? 2.543 5.165 -11.181 1.00 75.56 150 ALA A N 1
ATOM 1114 C CA . ALA A 1 150 ? 1.982 6.488 -10.901 1.00 75.56 150 ALA A CA 1
ATOM 1115 C C . ALA A 1 150 ? 0.443 6.460 -10.808 1.00 75.56 150 ALA A C 1
ATOM 1117 O O . ALA A 1 150 ? -0.148 7.078 -9.922 1.00 75.56 150 ALA A O 1
ATOM 1118 N N . ARG A 1 151 ? -0.221 5.686 -11.679 1.00 70.06 151 ARG A N 1
ATOM 1119 C CA . ARG A 1 151 ? -1.675 5.465 -11.604 1.00 70.06 151 ARG A CA 1
ATOM 1120 C C . ARG A 1 151 ? -2.082 4.700 -10.344 1.00 70.06 151 ARG A C 1
ATOM 1122 O O . ARG A 1 151 ? -3.081 5.064 -9.734 1.00 70.06 151 ARG A O 1
ATOM 1129 N N . ALA A 1 152 ? -1.322 3.679 -9.945 1.00 63.97 152 ALA A N 1
ATOM 1130 C CA . ALA A 1 152 ? -1.572 2.892 -8.736 1.00 63.97 152 ALA A CA 1
ATOM 1131 C C . ALA A 1 152 ? -1.488 3.758 -7.468 1.00 63.97 152 ALA A C 1
ATOM 1133 O O . ALA A 1 152 ? -2.368 3.679 -6.610 1.00 63.97 152 ALA A O 1
ATOM 1134 N N . ILE A 1 153 ? -0.504 4.661 -7.401 1.00 67.06 153 ILE A N 1
ATOM 1135 C CA . ILE A 1 153 ? -0.399 5.674 -6.341 1.00 67.06 153 ILE A CA 1
ATOM 1136 C C . ILE A 1 153 ? -1.665 6.542 -6.284 1.00 67.06 153 ILE A C 1
ATOM 1138 O O . ILE A 1 153 ? -2.230 6.734 -5.210 1.00 67.06 153 ILE A O 1
ATOM 1142 N N . ALA A 1 154 ? -2.161 7.016 -7.432 1.00 63.22 154 ALA A N 1
ATOM 1143 C CA . ALA A 1 154 ? -3.356 7.865 -7.498 1.00 63.22 154 ALA A CA 1
ATOM 1144 C C . ALA A 1 154 ? -4.653 7.167 -7.032 1.00 63.22 154 ALA A C 1
ATOM 1146 O O . ALA A 1 154 ? -5.649 7.831 -6.731 1.00 63.22 154 ALA A O 1
ATOM 1147 N N . VAL A 1 155 ? -4.660 5.832 -6.965 1.00 59.97 155 VAL A N 1
ATOM 1148 C CA . VAL A 1 155 ? -5.773 5.030 -6.428 1.00 59.97 155 VAL A CA 1
ATOM 1149 C C . VAL A 1 155 ? -5.456 4.390 -5.070 1.00 59.97 155 VAL A C 1
ATOM 1151 O O . VAL A 1 155 ? -6.224 3.554 -4.603 1.00 59.97 155 VAL A O 1
ATOM 1154 N N . GLY A 1 156 ? -4.353 4.782 -4.421 1.00 53.66 156 GLY A N 1
ATOM 1155 C CA . GLY A 1 156 ? -4.000 4.328 -3.073 1.00 53.66 156 GLY A CA 1
ATOM 1156 C C . GLY A 1 156 ? -3.550 2.866 -2.992 1.00 53.66 156 GLY A C 1
ATOM 1157 O O . GLY A 1 156 ? -3.766 2.219 -1.970 1.00 53.66 156 GLY A O 1
ATOM 1158 N N . VAL A 1 157 ? -2.955 2.322 -4.060 1.00 53.47 157 VAL A N 1
ATOM 1159 C CA . VAL A 1 157 ? -2.474 0.933 -4.114 1.00 53.47 157 VAL A CA 1
ATOM 1160 C C . VAL A 1 157 ? -0.951 0.900 -4.225 1.00 53.47 157 VAL A C 1
ATOM 1162 O O . VAL A 1 157 ? -0.372 1.401 -5.190 1.00 53.47 157 VAL A O 1
ATOM 1165 N N . ILE A 1 158 ? -0.295 0.233 -3.271 1.00 47.00 158 ILE A N 1
ATOM 1166 C CA . ILE A 1 158 ? 1.103 -0.188 -3.417 1.00 47.00 158 ILE A CA 1
ATOM 1167 C C . ILE A 1 158 ? 1.103 -1.477 -4.234 1.00 47.00 158 ILE A C 1
ATOM 1169 O O . ILE A 1 158 ? 0.631 -2.520 -3.779 1.00 47.00 158 ILE A O 1
ATOM 1173 N N . ARG A 1 159 ? 1.630 -1.420 -5.459 1.00 38.38 159 ARG A N 1
ATOM 1174 C CA . ARG A 1 159 ? 1.803 -2.622 -6.275 1.00 38.38 159 ARG A CA 1
ATOM 1175 C C . ARG A 1 159 ? 3.002 -3.409 -5.753 1.00 38.38 159 ARG A C 1
ATOM 1177 O O . ARG A 1 159 ? 4.143 -3.127 -6.105 1.00 38.38 159 ARG A O 1
ATOM 1184 N N . LEU A 1 160 ? 2.731 -4.404 -4.917 1.00 33.28 160 LEU A N 1
ATOM 1185 C CA . LEU A 1 160 ? 3.659 -5.507 -4.692 1.00 33.28 160 LEU A CA 1
ATOM 1186 C C . LEU A 1 160 ? 3.695 -6.339 -5.981 1.00 33.28 160 LEU A C 1
ATOM 1188 O O . LEU A 1 160 ? 2.672 -6.486 -6.650 1.00 33.28 160 LEU A O 1
ATOM 1192 N N . SER A 1 161 ? 4.856 -6.874 -6.354 1.00 31.09 161 SER A N 1
ATOM 1193 C CA . SER A 1 161 ? 5.087 -7.590 -7.624 1.00 31.09 161 SER A CA 1
ATOM 1194 C C . SER A 1 161 ? 4.225 -8.851 -7.828 1.00 31.09 161 SER A C 1
ATOM 1196 O O . SER A 1 161 ? 4.389 -9.548 -8.826 1.00 31.09 161 SER A O 1
ATOM 1198 N N . TRP A 1 162 ? 3.290 -9.137 -6.918 1.00 25.80 162 TRP A N 1
ATOM 1199 C CA . TRP A 1 162 ? 2.513 -10.366 -6.864 1.00 25.80 162 TRP A CA 1
ATOM 1200 C C . TRP A 1 162 ? 1.017 -10.221 -7.198 1.00 25.80 162 TRP A C 1
ATOM 1202 O O . TRP A 1 162 ? 0.358 -11.227 -7.437 1.00 25.80 162 TRP A O 1
ATOM 1212 N N . SER A 1 163 ? 0.453 -9.011 -7.298 1.00 29.20 163 SER A N 1
ATOM 1213 C CA . SER A 1 163 ? -0.978 -8.848 -7.605 1.00 29.20 163 SER A CA 1
ATOM 1214 C C . SER A 1 163 ? -1.229 -8.487 -9.075 1.00 29.20 163 SER A C 1
ATOM 1216 O O . SER A 1 163 ? -1.152 -7.334 -9.511 1.00 29.20 163 SER A O 1
ATOM 1218 N N . ARG A 1 164 ? -1.583 -9.498 -9.874 1.00 26.28 164 ARG A N 1
ATOM 1219 C CA . ARG A 1 164 ? -2.385 -9.282 -11.085 1.00 26.28 164 ARG A CA 1
ATOM 1220 C C . ARG A 1 164 ? -3.848 -9.122 -10.644 1.00 26.28 164 ARG A C 1
ATOM 1222 O O . ARG A 1 164 ? -4.427 -10.079 -10.155 1.00 26.28 164 ARG A O 1
ATOM 1229 N N . GLY A 1 165 ? -4.437 -7.937 -10.833 1.00 31.19 165 GLY A N 1
ATOM 1230 C CA . GLY A 1 165 ? -5.900 -7.802 -10.948 1.00 31.19 165 GLY A CA 1
ATOM 1231 C C . GLY A 1 165 ? -6.719 -7.301 -9.749 1.00 31.19 165 GLY A C 1
ATOM 1232 O O . GLY A 1 165 ? -7.919 -7.542 -9.738 1.00 31.19 165 GLY A O 1
ATOM 1233 N N . ALA A 1 166 ? -6.158 -6.586 -8.768 1.00 34.41 166 ALA A N 1
ATOM 1234 C CA . ALA A 1 166 ? -6.983 -5.992 -7.706 1.00 34.41 166 ALA A CA 1
ATOM 1235 C C . ALA A 1 166 ? -7.583 -4.636 -8.140 1.00 34.41 166 ALA A C 1
ATOM 1237 O O . ALA A 1 166 ? -6.954 -3.589 -7.978 1.00 34.41 166 ALA A O 1
ATOM 1238 N N . SER A 1 167 ? -8.797 -4.657 -8.697 1.00 33.22 167 SER A N 1
ATOM 1239 C CA . SER A 1 167 ? -9.644 -3.465 -8.856 1.00 33.22 167 SER A CA 1
ATOM 1240 C C . SER A 1 167 ? -10.415 -3.192 -7.560 1.00 33.22 167 SER A C 1
ATOM 1242 O O . SER A 1 167 ? -10.853 -4.120 -6.884 1.00 33.22 167 SER A O 1
ATOM 1244 N N . ALA A 1 168 ? -10.581 -1.917 -7.199 1.00 39.72 168 ALA A N 1
ATOM 1245 C CA . ALA A 1 168 ? -11.446 -1.517 -6.094 1.00 39.72 168 ALA A CA 1
ATOM 1246 C C . ALA A 1 168 ? -12.914 -1.732 -6.497 1.00 39.72 168 ALA A C 1
ATOM 1248 O O . ALA A 1 168 ? -13.393 -1.101 -7.434 1.00 39.72 168 ALA A O 1
ATOM 1249 N N . GLU A 1 169 ? -13.619 -2.618 -5.802 1.00 41.94 169 GLU A N 1
ATOM 1250 C CA . GLU A 1 169 ? -15.041 -2.887 -6.026 1.00 41.94 169 GLU A CA 1
ATOM 1251 C C . GLU A 1 169 ? -15.821 -2.714 -4.703 1.00 41.94 169 GLU A C 1
ATOM 1253 O O . GLU A 1 169 ? -15.243 -2.791 -3.613 1.00 41.94 169 GLU A O 1
ATOM 1258 N N . VAL A 1 170 ? -17.143 -2.537 -4.789 1.00 42.00 170 VAL A N 1
ATOM 1259 C CA . VAL A 1 170 ? -18.085 -2.390 -3.655 1.00 42.00 170 VAL A CA 1
ATOM 1260 C C . VAL A 1 170 ? -19.086 -3.553 -3.618 1.00 42.00 170 VAL A C 1
ATOM 1262 O O . VAL A 1 170 ? -19.412 -4.109 -4.667 1.00 42.00 170 VAL A O 1
ATOM 1265 N N . ASP A 1 171 ? -19.502 -4.036 -2.444 1.00 46.50 171 ASP A N 1
ATOM 1266 C CA . ASP A 1 171 ? -20.508 -5.113 -2.311 1.00 46.50 171 ASP A CA 1
ATOM 1267 C C . ASP A 1 171 ? -21.936 -4.653 -2.697 1.00 46.50 171 ASP A C 1
ATOM 1269 O O . ASP A 1 171 ? -22.149 -3.483 -3.014 1.00 46.50 171 ASP A O 1
ATOM 1273 N N . GLU A 1 172 ? -22.917 -5.569 -2.700 1.00 36.84 172 GLU A N 1
ATOM 1274 C CA . GLU A 1 172 ? -24.324 -5.246 -3.028 1.00 36.84 172 GLU A CA 1
ATOM 1275 C C . GLU A 1 172 ? -24.978 -4.259 -2.044 1.00 36.84 172 GLU A C 1
ATOM 1277 O O . GLU A 1 172 ? -25.976 -3.624 -2.374 1.00 36.84 172 GLU A O 1
ATOM 1282 N N . ALA A 1 173 ? -24.389 -4.077 -0.858 1.00 44.12 173 ALA A N 1
ATOM 1283 C CA . ALA A 1 173 ? -24.807 -3.096 0.138 1.00 44.12 173 ALA A CA 1
ATOM 1284 C C . ALA A 1 173 ? -24.043 -1.759 0.014 1.00 44.12 173 ALA A C 1
ATOM 1286 O O . ALA A 1 173 ? -24.170 -0.894 0.881 1.00 44.12 173 ALA A O 1
ATOM 1287 N N . GLY A 1 174 ? -23.239 -1.578 -1.041 1.00 39.09 174 GLY A N 1
ATOM 1288 C CA . GLY A 1 174 ? -22.466 -0.361 -1.295 1.00 39.09 174 GLY A CA 1
ATOM 1289 C C . GLY A 1 174 ? -21.223 -0.198 -0.414 1.00 39.09 174 GLY A C 1
ATOM 1290 O O . GLY A 1 174 ? -20.652 0.891 -0.368 1.00 39.09 174 GLY A O 1
ATOM 1291 N N . ARG A 1 175 ? -20.779 -1.249 0.285 1.00 46.84 175 ARG A N 1
ATOM 1292 C CA . ARG A 1 175 ? -19.630 -1.207 1.203 1.00 46.84 175 ARG A CA 1
ATOM 1293 C C . ARG A 1 175 ? -18.321 -1.554 0.479 1.00 46.84 175 ARG A C 1
ATOM 1295 O O . ARG A 1 175 ? -18.313 -2.441 -0.381 1.00 46.84 175 ARG A O 1
ATOM 1302 N N . PRO A 1 176 ? -17.195 -0.898 0.815 1.00 44.78 176 PRO A N 1
ATOM 1303 C CA . PRO A 1 176 ? -15.896 -1.193 0.212 1.00 44.78 176 PRO A CA 1
ATOM 1304 C C . PRO A 1 176 ? -15.419 -2.611 0.570 1.00 44.78 176 PRO A C 1
ATOM 1306 O O . PRO A 1 176 ? -15.442 -3.016 1.731 1.00 44.78 176 PRO A O 1
ATOM 1309 N N . ARG A 1 177 ? -14.985 -3.375 -0.441 1.00 56.41 177 ARG A N 1
ATOM 1310 C CA . ARG A 1 177 ? -14.549 -4.779 -0.309 1.00 56.41 177 ARG A CA 1
ATOM 1311 C C . ARG A 1 177 ? -13.132 -4.875 0.289 1.00 56.41 177 ARG A C 1
ATOM 1313 O O . ARG A 1 177 ? -12.246 -4.106 -0.088 1.00 56.41 177 ARG A O 1
ATOM 1320 N N . CYS A 1 178 ? -12.888 -5.826 1.194 1.00 48.81 178 CYS A N 1
ATOM 1321 C CA . CYS A 1 178 ? -11.611 -5.957 1.911 1.00 48.81 178 CYS A CA 1
ATOM 1322 C C . CYS A 1 178 ? -10.590 -6.820 1.146 1.00 48.81 178 CYS A C 1
ATOM 1324 O O . CYS A 1 178 ? -10.783 -8.019 0.967 1.00 48.81 178 CYS A O 1
ATOM 1326 N N . SER A 1 179 ? -9.466 -6.224 0.731 1.00 47.38 179 SER A N 1
ATOM 1327 C CA . SER A 1 179 ? -8.353 -6.941 0.080 1.00 47.38 179 SER A CA 1
ATOM 1328 C C . SER A 1 179 ? -7.230 -7.362 1.042 1.00 47.38 179 SER A C 1
ATOM 1330 O O . SER A 1 179 ? -6.485 -8.281 0.730 1.00 47.38 179 SER A O 1
ATOM 1332 N N . VAL A 1 180 ? -7.091 -6.700 2.197 1.00 46.09 1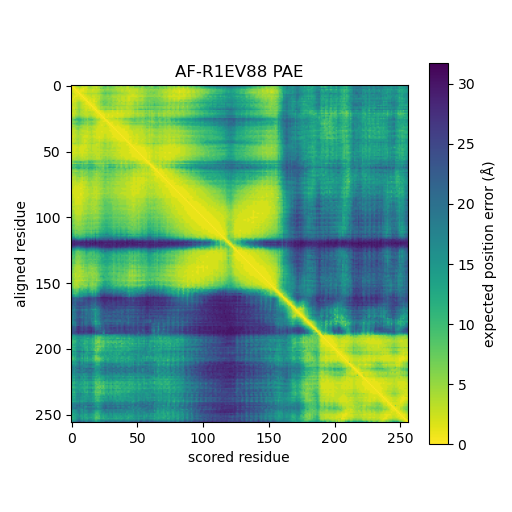80 VAL A N 1
ATOM 1333 C CA . VAL A 1 180 ? -6.095 -7.004 3.244 1.00 46.09 180 VAL A CA 1
ATOM 1334 C C . VAL A 1 180 ? -6.706 -6.660 4.603 1.00 46.09 180 VAL A C 1
ATOM 1336 O O . VAL A 1 180 ? -7.269 -5.573 4.747 1.00 46.09 180 VAL A O 1
ATOM 1339 N N . VAL A 1 181 ? -6.586 -7.561 5.577 1.00 51.34 181 VAL A N 1
ATOM 1340 C CA . VAL A 1 181 ? -6.960 -7.358 6.981 1.00 51.34 181 VAL A CA 1
ATOM 1341 C C . VAL A 1 181 ? -5.673 -7.416 7.807 1.00 51.34 181 VAL A C 1
ATOM 1343 O O . VAL A 1 181 ? -5.034 -8.459 7.898 1.00 51.34 181 VAL A O 1
ATOM 1346 N N . LEU A 1 182 ? -5.258 -6.290 8.392 1.00 46.38 182 LEU A N 1
ATOM 1347 C CA . LEU A 1 182 ? -4.274 -6.321 9.476 1.00 46.38 182 LEU A CA 1
ATOM 1348 C C . LEU A 1 182 ? -5.043 -6.473 10.787 1.00 46.38 182 LEU A C 1
ATOM 1350 O O . LEU A 1 182 ? -5.713 -5.526 11.200 1.00 46.38 182 LEU A O 1
ATOM 1354 N N . ALA A 1 183 ? -4.937 -7.632 11.433 1.00 47.06 183 ALA A N 1
ATOM 1355 C CA . ALA A 1 183 ? -5.348 -7.784 12.819 1.00 47.06 183 ALA A CA 1
ATOM 1356 C C . ALA A 1 183 ? -4.163 -7.350 13.696 1.00 47.06 183 ALA A C 1
ATOM 1358 O O . ALA A 1 183 ? -3.391 -8.163 14.180 1.00 47.06 183 ALA A O 1
ATOM 1359 N N . MET A 1 184 ? -3.959 -6.035 13.832 1.00 44.56 184 MET A N 1
ATOM 1360 C CA . MET A 1 184 ? -3.101 -5.506 14.896 1.00 44.56 184 MET A CA 1
ATOM 1361 C C . MET A 1 184 ? -3.995 -5.240 16.099 1.00 44.56 184 MET A C 1
ATOM 1363 O O . MET A 1 184 ? -4.768 -4.278 16.103 1.00 44.56 184 MET A O 1
ATOM 1367 N N . CYS A 1 185 ? -3.924 -6.130 17.083 1.00 40.94 185 CYS A N 1
ATOM 1368 C CA . CYS A 1 185 ? -4.670 -6.013 18.321 1.00 40.94 185 CYS A CA 1
ATOM 1369 C C . CYS A 1 185 ? -4.115 -4.830 19.130 1.00 40.94 185 CYS A C 1
ATOM 1371 O O . CYS A 1 185 ? -2.951 -4.813 19.520 1.00 40.94 185 CYS A O 1
ATOM 1373 N N . LEU A 1 186 ? -4.934 -3.802 19.351 1.00 38.25 186 LEU A N 1
ATOM 1374 C CA . LEU A 1 186 ? -4.681 -2.786 20.367 1.00 38.25 186 LEU A CA 1
ATOM 1375 C C . LEU A 1 186 ? -5.917 -2.712 21.274 1.00 38.25 186 LEU A C 1
ATOM 1377 O O . LEU A 1 186 ? -6.961 -2.180 20.899 1.00 38.25 186 LEU A O 1
ATOM 1381 N N . LEU A 1 187 ? -5.715 -3.223 22.490 1.00 40.78 187 LEU A N 1
ATOM 1382 C CA . LEU A 1 187 ? -6.225 -2.728 23.774 1.00 40.78 187 LEU A CA 1
ATOM 1383 C C . LEU A 1 187 ? -7.547 -3.214 24.383 1.00 40.78 187 LEU A C 1
ATOM 1385 O O . LEU A 1 187 ? -7.752 -2.860 25.546 1.00 40.78 187 LEU A O 1
ATOM 1389 N N . VAL A 1 188 ? -8.422 -4.024 23.769 1.00 39.91 188 VAL A N 1
ATOM 1390 C CA . VAL A 1 188 ? -9.616 -4.446 24.553 1.00 39.91 188 VAL A CA 1
ATOM 1391 C C . VAL A 1 188 ? -10.333 -5.761 24.201 1.00 39.91 188 VAL A C 1
ATOM 1393 O O . VAL A 1 188 ? -11.236 -6.116 24.953 1.00 39.91 188 VAL A O 1
ATOM 1396 N N . LEU A 1 189 ? -10.018 -6.490 23.120 1.00 49.72 189 LEU A N 1
ATOM 1397 C CA . LEU A 1 189 ? -10.942 -7.517 22.588 1.00 49.72 189 LEU A CA 1
ATOM 1398 C C . LEU A 1 189 ? -10.310 -8.901 22.350 1.00 49.72 189 LEU A C 1
ATOM 1400 O O . LEU A 1 189 ? -9.138 -8.955 21.979 1.00 49.72 189 LEU A O 1
ATOM 1404 N N . PRO A 1 190 ? -11.083 -10.002 22.477 1.00 63.72 190 PRO A N 1
ATOM 1405 C CA . PRO A 1 190 ? -10.681 -11.305 21.957 1.00 63.72 190 PRO A CA 1
ATOM 1406 C C . PRO A 1 190 ? -10.684 -11.275 20.421 1.00 63.72 190 PRO A C 1
ATOM 1408 O O . PRO A 1 190 ? -11.618 -10.770 19.796 1.00 63.72 190 PRO A O 1
ATOM 1411 N N . LEU A 1 191 ? -9.636 -11.828 19.803 1.00 68.44 191 LEU A N 1
ATOM 1412 C CA . LEU A 1 191 ? -9.455 -11.884 18.345 1.00 68.44 191 LEU A CA 1
ATOM 1413 C C . LEU A 1 191 ? -10.679 -12.470 17.612 1.00 68.44 191 LEU A C 1
ATOM 1415 O O . LEU A 1 191 ? -10.989 -12.045 16.500 1.00 68.44 191 LEU A O 1
ATOM 1419 N N . TYR A 1 192 ? -11.398 -13.394 18.248 1.00 74.00 192 TYR A N 1
ATOM 1420 C CA . TYR A 1 192 ? -12.598 -14.030 17.710 1.00 74.00 192 TYR A CA 1
ATOM 1421 C C . TYR A 1 192 ? -13.681 -13.019 17.285 1.00 74.00 192 TYR A C 1
ATOM 1423 O O . TYR A 1 192 ? -14.122 -13.055 16.139 1.00 74.00 192 TYR A O 1
ATOM 1431 N N . ASP A 1 193 ? -14.027 -12.042 18.136 1.00 71.31 193 ASP A N 1
ATOM 1432 C CA . ASP A 1 193 ? -15.061 -11.036 17.825 1.00 71.31 193 ASP A CA 1
ATOM 1433 C C . ASP A 1 193 ? -14.684 -10.195 16.592 1.00 71.31 193 ASP A C 1
ATOM 1435 O O . ASP A 1 193 ? -15.535 -9.751 15.815 1.00 71.31 193 ASP A O 1
ATOM 1439 N N . VAL A 1 194 ? -13.381 -9.962 16.399 1.00 73.25 194 VAL A N 1
ATOM 1440 C CA . VAL A 1 194 ? -12.858 -9.252 15.227 1.00 73.25 194 VAL A CA 1
ATOM 1441 C C . VAL A 1 194 ? -13.001 -10.114 13.978 1.00 73.25 194 VAL A C 1
ATOM 1443 O O . VAL A 1 194 ? -13.401 -9.592 12.935 1.00 73.25 194 VAL A O 1
ATOM 1446 N N . LEU A 1 195 ? -12.680 -11.406 14.072 1.00 78.50 195 LEU A N 1
ATOM 1447 C CA . LEU A 1 195 ? -12.774 -12.353 12.963 1.00 78.50 195 LEU A CA 1
ATOM 1448 C C . LEU A 1 195 ? -14.224 -12.556 12.511 1.00 78.50 195 LEU A C 1
ATOM 1450 O O . LEU A 1 195 ? -14.478 -12.458 11.309 1.00 78.50 195 LEU A O 1
ATOM 1454 N N . ASP A 1 196 ? -15.168 -12.702 13.444 1.00 80.62 196 ASP A N 1
ATOM 1455 C CA . ASP A 1 196 ? -16.604 -12.787 13.142 1.00 80.62 196 ASP A CA 1
ATOM 1456 C C . ASP A 1 196 ? -17.105 -11.513 12.439 1.00 80.62 196 ASP A C 1
ATOM 1458 O O . ASP A 1 196 ? -17.696 -11.548 11.354 1.00 80.62 196 ASP A O 1
ATOM 1462 N N . ALA A 1 197 ? -16.736 -10.338 12.960 1.00 71.75 197 ALA A N 1
ATOM 1463 C CA . ALA A 1 197 ? -17.130 -9.060 12.369 1.00 71.75 197 ALA A CA 1
ATOM 1464 C C . ALA A 1 197 ? -16.592 -8.831 10.940 1.00 71.75 197 ALA A C 1
ATOM 1466 O O . ALA A 1 197 ? -17.178 -8.051 10.169 1.00 71.75 197 ALA A O 1
ATOM 1467 N N . VAL A 1 198 ? -15.468 -9.457 10.567 1.00 74.50 198 VAL A N 1
ATOM 1468 C CA . VAL A 1 198 ? -14.892 -9.357 9.212 1.00 74.50 198 VAL A CA 1
ATOM 1469 C C . VAL A 1 198 ? -15.240 -10.540 8.313 1.00 74.50 198 VAL A C 1
ATOM 1471 O O . VAL A 1 198 ? -15.034 -10.431 7.102 1.00 74.50 198 VAL A O 1
ATOM 1474 N N . ALA A 1 199 ? -15.813 -11.615 8.854 1.00 80.44 199 ALA A N 1
ATOM 1475 C CA . ALA A 1 199 ? -16.023 -12.878 8.161 1.00 80.44 199 ALA A CA 1
ATOM 1476 C C . ALA A 1 199 ? -16.773 -12.727 6.836 1.00 80.44 199 ALA A C 1
ATOM 1478 O O . ALA A 1 199 ? -16.274 -13.103 5.775 1.00 80.44 199 ALA A O 1
ATOM 1479 N N . GLY A 1 200 ? -17.925 -12.053 6.867 1.00 75.62 200 GLY A N 1
ATOM 1480 C CA . GLY A 1 200 ? -18.753 -11.798 5.682 1.00 75.62 200 GLY A CA 1
ATOM 1481 C C . GLY A 1 200 ? -18.137 -10.845 4.645 1.00 75.62 200 GLY A C 1
ATOM 1482 O O . GLY A 1 200 ? -18.799 -10.491 3.670 1.00 75.62 200 GLY A O 1
ATOM 1483 N N . ARG A 1 201 ? -16.902 -10.369 4.854 1.00 69.38 201 ARG A N 1
ATOM 1484 C CA . ARG A 1 201 ? -16.210 -9.406 3.977 1.00 69.38 201 ARG A CA 1
ATOM 1485 C C . ARG A 1 201 ? -14.941 -9.957 3.340 1.00 69.38 201 ARG A C 1
ATOM 1487 O O . ARG A 1 201 ? -14.380 -9.282 2.468 1.00 69.38 201 ARG A O 1
ATOM 1494 N N . LEU A 1 202 ? -14.484 -11.129 3.772 1.00 73.25 202 LEU A N 1
ATOM 1495 C CA . LEU A 1 202 ? -13.325 -11.796 3.192 1.00 73.25 202 LEU A CA 1
ATOM 1496 C C . LEU A 1 202 ? -13.626 -12.240 1.754 1.00 73.25 202 LEU A C 1
ATOM 1498 O O . LEU A 1 202 ? -14.775 -12.457 1.371 1.00 73.25 202 LEU A O 1
ATOM 1502 N N . ARG A 1 203 ? -12.580 -12.327 0.931 1.00 65.62 203 ARG A N 1
ATOM 1503 C CA . ARG A 1 203 ? -12.650 -12.734 -0.478 1.00 65.62 203 ARG A CA 1
ATOM 1504 C C . ARG A 1 203 ? -11.492 -13.652 -0.840 1.00 65.62 203 ARG A C 1
ATOM 1506 O O . ARG A 1 203 ? -10.448 -13.581 -0.187 1.00 65.62 203 ARG A O 1
ATOM 1513 N N . PRO A 1 204 ? -11.600 -14.394 -1.956 1.00 68.62 204 PRO A N 1
ATOM 1514 C CA . PRO A 1 204 ? -10.438 -15.015 -2.568 1.00 68.62 204 PRO A CA 1
ATOM 1515 C C . PRO A 1 204 ? -9.309 -13.990 -2.730 1.00 68.62 204 PRO A C 1
ATOM 1517 O O . PRO A 1 204 ? -9.474 -12.956 -3.382 1.00 68.62 204 PRO A O 1
ATOM 1520 N N . GLY A 1 205 ? -8.161 -14.264 -2.111 1.00 67.19 205 GLY A N 1
ATOM 1521 C CA . GLY A 1 205 ? -7.010 -13.360 -2.124 1.00 67.19 205 GLY A CA 1
ATOM 1522 C C . GLY A 1 205 ? -6.853 -12.476 -0.883 1.00 67.19 205 GLY A C 1
ATOM 1523 O O . GLY A 1 205 ? -5.799 -11.855 -0.751 1.00 67.19 205 GLY A O 1
ATOM 1524 N N . SER A 1 206 ? -7.830 -12.432 0.030 1.00 75.06 206 SER A N 1
ATOM 1525 C CA . SER A 1 206 ? -7.691 -11.743 1.318 1.00 75.06 206 SER A CA 1
ATOM 1526 C C . SER A 1 206 ? -6.541 -12.334 2.134 1.00 75.06 206 SER A C 1
ATOM 1528 O O . SER A 1 206 ? -6.229 -13.522 2.052 1.00 75.06 206 SER A O 1
ATOM 1530 N N . VAL A 1 207 ? -5.894 -11.478 2.918 1.00 77.69 207 VAL A N 1
ATOM 1531 C CA . VAL A 1 207 ? -4.781 -11.847 3.794 1.00 77.69 207 VAL A CA 1
ATOM 1532 C C . VAL A 1 207 ? -5.072 -11.313 5.187 1.00 77.69 207 VAL A C 1
ATOM 1534 O O . VAL A 1 207 ? -5.483 -10.157 5.308 1.00 77.69 207 VAL A O 1
ATOM 1537 N N . ILE A 1 208 ? -4.853 -12.146 6.200 1.00 80.38 208 ILE A N 1
ATOM 1538 C CA . ILE A 1 208 ? -4.921 -11.816 7.623 1.00 80.38 208 ILE A CA 1
ATOM 1539 C C . ILE A 1 208 ? -3.496 -11.887 8.180 1.00 80.38 208 ILE A C 1
ATOM 1541 O O . ILE A 1 208 ? -2.765 -12.841 7.910 1.00 80.38 208 ILE A O 1
ATOM 1545 N N . VAL A 1 209 ? -3.093 -10.860 8.925 1.00 78.31 209 VAL A N 1
ATOM 1546 C CA . VAL A 1 209 ? -1.820 -10.827 9.661 1.00 78.31 209 VAL A CA 1
ATOM 1547 C C . VAL A 1 209 ? -2.124 -10.870 11.151 1.00 78.31 209 VAL A C 1
ATOM 1549 O O . VAL A 1 209 ? -2.919 -10.050 11.602 1.00 78.31 209 VAL A O 1
ATOM 1552 N N . LEU A 1 210 ? -1.497 -11.806 11.858 1.00 79.25 210 LEU A N 1
ATOM 1553 C CA . LEU A 1 210 ? -1.645 -12.098 13.289 1.00 79.25 210 LEU A CA 1
ATOM 1554 C C . LEU A 1 210 ? -0.296 -11.808 13.965 1.00 79.25 210 LEU A C 1
ATOM 1556 O O . LEU A 1 210 ? 0.731 -12.160 13.376 1.00 79.25 210 LEU A O 1
ATOM 1560 N N . ASP A 1 211 ? -0.273 -11.111 15.107 1.00 72.62 211 ASP A N 1
ATOM 1561 C CA . ASP A 1 211 ? 0.963 -10.560 15.702 1.00 72.62 211 ASP A CA 1
ATOM 1562 C C . ASP A 1 211 ? 1.653 -11.581 16.625 1.00 72.62 211 ASP A C 1
ATOM 1564 O O . ASP A 1 211 ? 2.857 -11.794 16.507 1.00 72.62 211 ASP A O 1
ATOM 1568 N N . GLU A 1 212 ? 0.883 -12.278 17.467 1.00 71.94 212 GLU A N 1
ATOM 1569 C CA . GLU A 1 212 ? 1.359 -13.236 18.484 1.00 71.94 212 GLU A CA 1
ATOM 1570 C C . GLU A 1 212 ? 0.924 -14.674 18.167 1.00 71.94 212 GLU A C 1
ATOM 1572 O O . GLU A 1 212 ? 0.559 -15.468 19.033 1.00 71.94 212 GLU A O 1
ATOM 1577 N N . TYR A 1 213 ? 0.962 -15.029 16.886 1.00 72.62 213 TYR A N 1
ATOM 1578 C CA . TYR A 1 213 ? 0.431 -16.303 16.408 1.00 72.62 213 TYR A CA 1
ATOM 1579 C C . TYR A 1 213 ? 1.303 -17.512 16.763 1.00 72.62 213 TYR A C 1
ATOM 1581 O O . TYR A 1 213 ? 0.835 -18.643 16.689 1.00 72.62 213 TYR A O 1
ATOM 1589 N N . VAL A 1 214 ? 2.585 -17.309 17.079 1.00 71.12 214 VAL A N 1
ATOM 1590 C CA . VAL A 1 214 ? 3.527 -18.386 17.423 1.00 71.12 214 VAL A CA 1
ATOM 1591 C C . VAL A 1 214 ? 4.518 -17.938 18.493 1.00 71.12 214 VAL A C 1
ATOM 1593 O O . VAL A 1 214 ? 4.851 -16.765 18.580 1.00 71.12 214 VAL A O 1
ATOM 1596 N N . MET A 1 215 ? 5.098 -18.890 19.230 1.00 67.00 215 MET A N 1
ATOM 1597 C CA . MET A 1 215 ? 6.253 -18.700 20.134 1.00 67.00 215 MET A CA 1
ATOM 1598 C C . MET A 1 215 ? 6.007 -17.934 21.451 1.00 67.00 215 MET A C 1
ATOM 1600 O O . MET A 1 215 ? 6.893 -17.958 22.308 1.00 67.00 215 MET A O 1
ATOM 1604 N N . ASN A 1 216 ? 4.843 -17.319 21.667 1.00 71.75 216 ASN A N 1
ATOM 1605 C CA . ASN A 1 216 ? 4.426 -16.828 22.989 1.00 71.75 216 ASN A CA 1
ATOM 1606 C C . ASN A 1 216 ? 4.024 -18.027 23.882 1.00 71.75 216 ASN A C 1
ATOM 1608 O O . ASN A 1 216 ? 3.332 -18.890 23.370 1.00 71.75 216 ASN A O 1
ATOM 1612 N N . PRO A 1 217 ? 4.398 -18.165 25.171 1.00 74.06 217 PRO A N 1
ATOM 1613 C CA . PRO A 1 217 ? 4.056 -19.348 25.982 1.00 74.06 217 PRO A CA 1
ATOM 1614 C C . PRO A 1 217 ? 2.599 -19.842 25.959 1.00 74.06 217 PRO A C 1
ATOM 1616 O O . PRO A 1 217 ? 2.393 -21.040 26.133 1.00 74.06 217 PRO A O 1
ATOM 1619 N N . HIS A 1 218 ? 1.624 -18.962 25.715 1.00 75.31 218 HIS A N 1
ATOM 1620 C CA . HIS A 1 218 ? 0.195 -19.297 25.632 1.00 75.31 218 HIS A CA 1
ATOM 1621 C C . HIS A 1 218 ? -0.375 -19.160 24.208 1.00 75.31 218 HIS A C 1
ATOM 1623 O O . HIS A 1 218 ? -1.585 -19.157 24.024 1.00 75.31 218 HIS A O 1
ATOM 1629 N N . TRP A 1 219 ? 0.483 -19.100 23.180 1.00 73.00 219 TRP A N 1
ATOM 1630 C CA . TRP A 1 219 ? 0.079 -18.842 21.791 1.00 73.00 219 TRP A CA 1
ATOM 1631 C C . TRP A 1 219 ? -1.028 -19.781 21.289 1.00 73.00 219 TRP A C 1
ATOM 1633 O O . TRP A 1 219 ? -1.905 -19.335 20.555 1.00 73.00 219 TRP A O 1
ATOM 1643 N N . GLU A 1 220 ? -1.007 -21.055 21.706 1.00 77.12 220 GLU A N 1
ATOM 1644 C CA . GLU A 1 220 ? -2.011 -22.067 21.344 1.00 77.12 220 GLU A CA 1
ATOM 1645 C C . GLU A 1 220 ? -3.401 -21.772 21.914 1.00 77.12 220 GLU A C 1
ATOM 1647 O O . GLU A 1 220 ? -4.380 -22.204 21.316 1.00 77.12 220 GLU A O 1
ATOM 1652 N N . GLU A 1 221 ? -3.475 -21.052 23.034 1.00 76.88 221 GLU A N 1
ATOM 1653 C CA . GLU A 1 221 ? -4.696 -20.683 23.763 1.00 76.88 221 GLU A CA 1
ATOM 1654 C C . GLU A 1 221 ? -5.162 -19.250 23.429 1.00 76.88 221 GLU A C 1
ATOM 1656 O O . GLU A 1 221 ? -6.279 -18.873 23.774 1.00 76.88 221 GLU A O 1
ATOM 1661 N N . ASP A 1 222 ? -4.336 -18.469 22.723 1.00 77.31 222 ASP A N 1
ATOM 1662 C CA . ASP A 1 222 ? -4.576 -17.056 22.406 1.00 77.31 222 ASP A CA 1
ATOM 1663 C C . ASP A 1 222 ? -5.003 -16.859 20.931 1.00 77.31 222 ASP A C 1
ATOM 1665 O O . ASP A 1 222 ? -6.041 -17.359 20.484 1.00 77.31 222 ASP A O 1
ATOM 1669 N N . GLU A 1 223 ? -4.216 -16.112 20.142 1.00 76.06 223 GLU A N 1
ATOM 1670 C CA . GLU A 1 223 ? -4.546 -15.757 18.756 1.00 76.06 223 GLU A CA 1
ATOM 1671 C C . GLU A 1 223 ? -4.701 -16.989 17.857 1.00 76.06 223 GLU A C 1
ATOM 1673 O O . GLU A 1 223 ? -5.518 -16.982 16.933 1.00 76.06 223 GLU A O 1
ATOM 1678 N N . TYR A 1 224 ? -3.953 -18.064 18.128 1.00 81.12 224 TYR A N 1
ATOM 1679 C CA . TYR A 1 224 ? -4.111 -19.309 17.387 1.00 81.12 224 TYR A CA 1
ATOM 1680 C C . TYR A 1 224 ? -5.482 -19.936 17.641 1.00 81.12 224 TYR A C 1
ATOM 1682 O O . TYR A 1 224 ? -6.184 -20.228 16.673 1.00 81.12 224 TYR A O 1
ATOM 1690 N N . MET A 1 225 ? -5.892 -20.099 18.905 1.00 83.38 225 MET A N 1
ATOM 1691 C CA . MET A 1 225 ? -7.189 -20.691 19.255 1.00 83.38 225 MET A CA 1
ATOM 1692 C C . MET A 1 225 ? -8.338 -19.888 18.660 1.00 83.38 225 MET A C 1
ATOM 1694 O O . MET A 1 225 ? -9.164 -20.444 17.941 1.00 83.38 225 MET A O 1
ATOM 1698 N N . ALA A 1 226 ? -8.337 -18.572 18.876 1.00 82.44 226 ALA A N 1
ATOM 1699 C CA . ALA A 1 226 ? -9.378 -17.691 18.360 1.00 82.44 226 ALA A CA 1
ATOM 1700 C C . ALA A 1 226 ? -9.458 -17.721 16.823 1.00 82.44 226 ALA A C 1
ATOM 1702 O O . ALA A 1 226 ? -10.549 -17.661 16.251 1.00 82.44 226 ALA A O 1
ATOM 1703 N N . PHE A 1 227 ? -8.318 -17.856 16.133 1.00 85.81 227 PHE A N 1
ATOM 1704 C CA . PHE A 1 227 ? -8.312 -18.048 14.685 1.00 85.81 227 PHE A CA 1
ATOM 1705 C C . PHE A 1 227 ? -8.880 -19.413 14.274 1.00 85.81 227 PHE A C 1
ATOM 1707 O O . PHE A 1 227 ? -9.675 -19.471 13.337 1.00 85.81 227 PHE A O 1
ATOM 1714 N N . GLN A 1 228 ? -8.528 -20.501 14.968 1.00 88.25 228 GLN A N 1
ATOM 1715 C C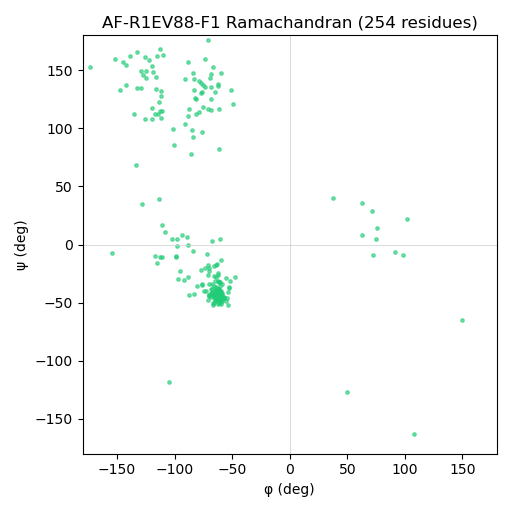A . GLN A 1 228 ? -9.081 -21.833 14.687 1.00 88.25 228 GLN A CA 1
ATOM 1716 C C . GLN A 1 228 ? -10.593 -21.906 14.936 1.00 88.25 228 GLN A C 1
ATOM 1718 O O . GLN A 1 228 ? -11.309 -22.529 14.153 1.00 88.25 228 GLN A O 1
ATOM 1723 N N . GLU A 1 229 ? -11.092 -21.252 15.985 1.00 87.94 229 GLU A N 1
ATOM 1724 C CA . GLU A 1 229 ? -12.526 -21.163 16.278 1.00 87.94 229 GLU A CA 1
ATOM 1725 C C . GLU A 1 229 ? -13.280 -20.464 15.143 1.00 87.94 229 GLU A C 1
ATOM 1727 O O . GLU A 1 229 ? -14.249 -21.016 14.621 1.00 87.94 229 GLU A O 1
ATOM 1732 N N . ALA A 1 230 ? -12.782 -19.315 14.675 1.00 86.31 230 ALA A N 1
ATOM 1733 C CA . ALA A 1 230 ? -13.372 -18.605 13.541 1.00 86.31 230 ALA A CA 1
ATOM 1734 C C . ALA A 1 230 ? -13.316 -19.425 12.238 1.00 86.31 230 ALA A C 1
ATOM 1736 O O . ALA A 1 230 ? -14.271 -19.442 11.460 1.00 86.31 230 ALA A O 1
ATOM 1737 N N . VAL A 1 231 ? -12.211 -20.138 11.997 1.00 89.25 231 VAL A N 1
ATOM 1738 C CA . VAL A 1 231 ? -12.065 -21.051 10.853 1.00 89.25 231 VAL A CA 1
ATOM 1739 C C . VAL A 1 231 ? -13.128 -22.151 10.896 1.00 89.25 231 VAL A C 1
ATOM 1741 O O . VAL A 1 231 ? -13.772 -22.415 9.879 1.00 89.25 231 VAL A O 1
ATOM 1744 N N . ALA A 1 232 ? -13.335 -22.769 12.060 1.00 88.12 232 ALA A N 1
ATOM 1745 C CA . ALA A 1 232 ? -14.318 -23.831 12.243 1.00 88.12 232 ALA A CA 1
ATOM 1746 C C . ALA A 1 232 ? -15.758 -23.323 12.088 1.00 88.12 232 ALA A C 1
ATOM 1748 O O . ALA A 1 232 ? -16.574 -23.976 11.438 1.00 88.12 232 ALA A O 1
ATOM 1749 N N . GLU A 1 233 ? -16.067 -22.157 12.649 1.00 89.75 233 GLU A N 1
ATOM 1750 C CA . GLU A 1 233 ? -17.407 -21.574 12.609 1.00 89.75 233 GLU A CA 1
ATOM 1751 C C . GLU A 1 233 ? -17.809 -21.088 11.218 1.00 89.75 233 GLU A C 1
ATOM 1753 O O . GLU A 1 233 ? -18.918 -21.359 10.754 1.00 89.75 233 GLU A O 1
ATOM 1758 N N . HIS A 1 234 ? -16.908 -20.394 10.524 1.00 88.12 234 HIS A N 1
ATOM 1759 C CA . HIS A 1 234 ? -17.192 -19.858 9.196 1.00 88.12 234 HIS A CA 1
ATOM 1760 C C . HIS A 1 234 ? -16.877 -20.841 8.063 1.00 88.12 234 HIS A C 1
ATOM 1762 O O . HIS A 1 234 ? -17.085 -20.511 6.893 1.00 88.12 234 HIS A O 1
ATOM 1768 N N . GLY A 1 235 ? -16.386 -22.041 8.391 1.00 88.38 235 GLY A N 1
ATOM 1769 C CA . GLY A 1 235 ? -16.051 -23.081 7.422 1.00 88.38 235 GLY A CA 1
ATOM 1770 C C . GLY A 1 235 ? -14.932 -22.670 6.467 1.00 88.38 235 GLY A C 1
ATOM 1771 O O . GLY A 1 235 ? -14.984 -23.003 5.283 1.00 88.38 235 GLY A O 1
ATOM 1772 N N . TRP A 1 236 ? -13.950 -21.906 6.948 1.00 89.56 236 TRP A N 1
ATOM 1773 C CA . TRP A 1 236 ? -12.830 -21.471 6.118 1.00 89.56 236 TRP A CA 1
ATOM 1774 C C . TRP A 1 236 ? -11.851 -22.618 5.894 1.00 89.56 236 TRP A C 1
ATOM 1776 O O . TRP A 1 236 ? -11.450 -23.313 6.820 1.00 89.56 236 TRP A O 1
ATOM 1786 N N . GLU A 1 237 ? -11.373 -22.764 4.666 1.00 89.88 237 GLU A N 1
ATOM 1787 C CA . GLU A 1 237 ? -10.049 -23.344 4.459 1.00 89.88 237 GLU A CA 1
ATOM 1788 C C . GLU A 1 237 ? -9.023 -22.209 4.500 1.00 89.88 237 GLU A C 1
ATOM 1790 O O . GLU A 1 237 ? -9.362 -21.047 4.282 1.00 89.88 237 GLU A O 1
ATOM 1795 N N . TYR A 1 238 ? -7.756 -22.485 4.796 1.00 89.75 238 TYR A N 1
ATOM 1796 C CA . TYR A 1 238 ? -6.740 -21.432 4.791 1.00 89.75 238 TYR A CA 1
ATOM 1797 C C . TYR A 1 238 ? -5.350 -21.974 4.478 1.00 89.75 238 TYR A C 1
ATOM 1799 O O . TYR A 1 238 ? -5.058 -23.161 4.630 1.00 89.75 238 TYR A O 1
ATOM 1807 N N . ARG A 1 239 ? -4.458 -21.080 4.043 1.00 85.62 239 ARG A N 1
ATOM 1808 C CA . ARG A 1 239 ? -3.032 -21.376 3.870 1.00 85.62 239 ARG A CA 1
ATOM 1809 C C . ARG A 1 239 ? -2.160 -20.362 4.592 1.00 85.62 239 ARG A C 1
ATOM 1811 O O . ARG A 1 239 ? -2.456 -19.170 4.599 1.00 85.62 239 ARG A O 1
ATOM 1818 N N . HIS A 1 240 ? -1.024 -20.818 5.105 1.00 85.44 240 HIS A N 1
ATOM 1819 C CA . HIS A 1 240 ? 0.026 -19.925 5.584 1.00 85.44 240 HIS A CA 1
ATOM 1820 C C . HIS A 1 240 ? 0.797 -19.351 4.386 1.00 85.44 240 HIS A C 1
ATOM 1822 O O . HIS A 1 240 ? 1.209 -20.087 3.484 1.00 85.44 240 HIS A O 1
ATOM 1828 N N . LEU A 1 241 ? 0.971 -18.031 4.366 1.00 79.31 241 LEU A N 1
ATOM 1829 C CA . LEU A 1 241 ? 1.798 -17.313 3.394 1.00 79.31 241 LEU A CA 1
ATOM 1830 C C . LEU A 1 241 ? 3.194 -17.013 3.949 1.00 79.31 241 LEU A C 1
ATOM 1832 O O . LEU A 1 241 ? 4.154 -16.955 3.184 1.00 79.31 241 LEU A O 1
ATOM 1836 N N . GLY A 1 242 ? 3.320 -16.848 5.266 1.00 74.69 242 GLY A N 1
ATOM 1837 C CA . GLY A 1 242 ? 4.601 -16.624 5.927 1.00 74.69 242 GLY A CA 1
ATOM 1838 C C . GLY A 1 242 ? 4.472 -16.623 7.444 1.00 74.69 242 GLY A C 1
ATOM 1839 O O . GLY A 1 242 ? 3.413 -16.306 7.977 1.00 74.69 242 GLY A O 1
ATOM 1840 N N . ILE A 1 243 ? 5.557 -16.986 8.123 1.00 80.19 243 ILE A N 1
ATOM 1841 C CA . ILE A 1 243 ? 5.684 -16.949 9.582 1.00 80.19 243 ILE A CA 1
ATOM 1842 C C . ILE A 1 243 ? 7.022 -16.285 9.902 1.00 80.19 243 ILE A C 1
ATOM 1844 O O . ILE A 1 243 ? 8.041 -16.607 9.286 1.00 80.19 243 ILE A O 1
ATOM 1848 N N . SER A 1 244 ? 7.022 -15.358 10.854 1.00 72.50 244 SER A N 1
ATOM 1849 C CA . SER A 1 244 ? 8.223 -14.708 11.367 1.00 72.50 244 SER A CA 1
ATOM 1850 C C . SER A 1 244 ? 8.449 -15.140 12.807 1.00 72.50 244 SER A C 1
ATOM 1852 O O . SER A 1 244 ? 7.740 -14.713 13.706 1.00 72.50 244 SER A O 1
ATOM 1854 N N . LEU A 1 245 ? 9.477 -15.954 13.048 1.00 70.44 245 LEU A N 1
ATOM 1855 C CA . LEU A 1 245 ? 9.837 -16.380 14.408 1.00 70.44 245 LEU A CA 1
ATOM 1856 C C . LEU A 1 245 ? 10.450 -15.246 15.244 1.00 70.44 245 LEU A C 1
ATOM 1858 O O . LEU A 1 245 ? 10.521 -15.347 16.463 1.00 70.44 245 LEU A O 1
ATOM 1862 N N . VAL A 1 246 ? 10.909 -14.173 14.590 1.00 62.88 246 VAL A N 1
ATOM 1863 C CA . VAL A 1 246 ? 11.511 -13.009 15.255 1.00 62.88 246 VAL A CA 1
ATOM 1864 C C . VAL A 1 246 ? 10.437 -12.047 15.748 1.00 62.88 246 VAL A C 1
ATOM 1866 O O . VAL A 1 246 ? 10.551 -11.525 16.850 1.00 62.88 246 VAL A O 1
ATOM 1869 N N . SER A 1 247 ? 9.407 -11.808 14.933 1.00 61.94 247 SER A N 1
ATOM 1870 C CA . SER A 1 247 ? 8.292 -10.927 15.295 1.00 61.94 247 SER A CA 1
ATOM 1871 C C . SER A 1 247 ? 7.066 -11.676 15.809 1.00 61.94 247 SER A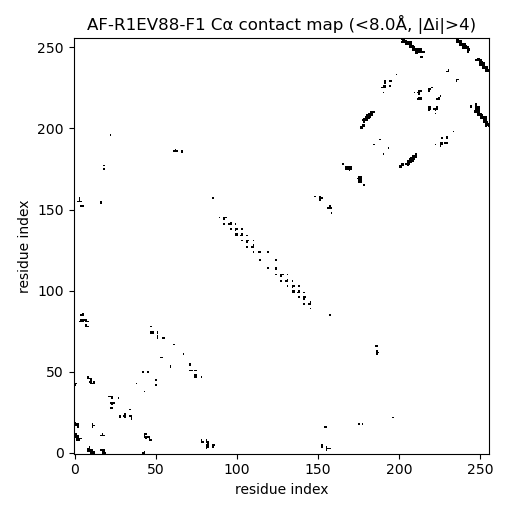 C 1
ATOM 1873 O O . SER A 1 247 ? 6.097 -11.019 16.137 1.00 61.94 247 SER A O 1
ATOM 1875 N N . GLN A 1 248 ? 7.109 -13.013 15.863 1.00 73.12 248 GLN A N 1
ATOM 1876 C CA . GLN A 1 248 ? 6.009 -13.904 16.273 1.00 73.12 248 GLN A CA 1
ATOM 1877 C C . GLN A 1 248 ? 4.758 -13.855 15.379 1.00 73.12 248 GLN A C 1
ATOM 1879 O O . GLN A 1 248 ? 3.760 -14.523 15.641 1.00 73.12 248 GLN A O 1
ATOM 1884 N N . GLN A 1 249 ? 4.859 -13.153 14.248 1.00 77.56 249 GLN A N 1
ATOM 1885 C CA . GLN A 1 249 ? 3.736 -12.909 13.360 1.00 77.56 249 GLN A CA 1
ATOM 1886 C C . GLN A 1 249 ? 3.497 -14.063 12.391 1.00 77.56 249 GLN A C 1
ATOM 1888 O O . GLN A 1 249 ? 4.444 -14.662 11.863 1.00 77.56 249 GLN A O 1
ATOM 1893 N N . ALA A 1 250 ? 2.233 -14.274 12.037 1.00 79.00 250 ALA A N 1
ATOM 1894 C CA . ALA A 1 250 ? 1.848 -15.120 10.919 1.00 79.00 250 ALA A CA 1
ATOM 1895 C C . ALA A 1 250 ? 0.973 -14.374 9.919 1.00 79.00 250 ALA A C 1
ATOM 1897 O O . ALA A 1 250 ? 0.118 -13.561 10.260 1.00 79.00 250 ALA A O 1
ATOM 1898 N N . VAL A 1 251 ? 1.194 -14.690 8.650 1.00 81.00 251 VAL A N 1
ATOM 1899 C CA . VAL A 1 251 ? 0.401 -14.205 7.531 1.00 81.00 251 VAL A CA 1
ATOM 1900 C C . VAL A 1 251 ? -0.364 -15.393 6.976 1.00 81.00 251 VAL A C 1
ATOM 1902 O O . VAL A 1 251 ? 0.240 -16.333 6.449 1.00 81.00 251 VAL A O 1
ATOM 1905 N N . VAL A 1 252 ? -1.687 -15.351 7.078 1.00 83.81 252 VAL A N 1
ATOM 1906 C CA . VAL A 1 252 ? -2.586 -16.404 6.602 1.00 83.81 252 VAL A CA 1
ATOM 1907 C C . VAL A 1 252 ? -3.520 -15.866 5.530 1.00 83.81 252 VAL A C 1
ATOM 1909 O O . VAL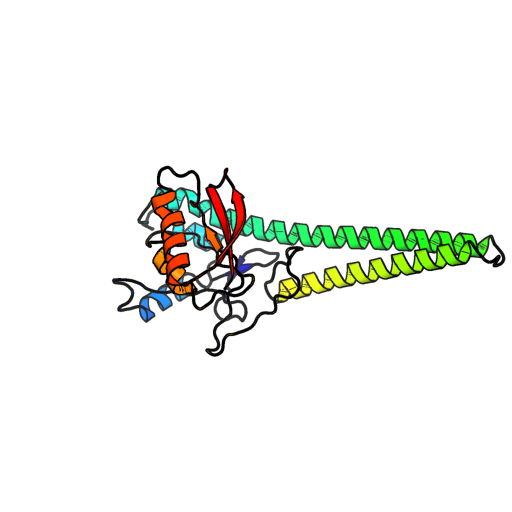 A 1 252 ? -3.885 -14.693 5.507 1.00 83.81 252 VAL A O 1
ATOM 1912 N N . GLN A 1 253 ? -3.892 -16.736 4.605 1.00 82.25 253 GLN A N 1
ATOM 1913 C CA . GLN A 1 253 ? -4.858 -16.450 3.559 1.00 82.25 253 GLN A CA 1
ATOM 1914 C C . GLN A 1 253 ? -6.029 -17.420 3.703 1.00 82.25 253 GLN A C 1
ATOM 1916 O O . GLN A 1 253 ? -5.855 -18.605 3.399 1.00 82.25 253 GLN A O 1
ATOM 1921 N N . PRO A 1 254 ? -7.197 -16.930 4.153 1.00 83.38 254 PRO A N 1
ATOM 1922 C CA . PRO A 1 254 ? -8.447 -17.668 4.077 1.00 83.38 254 PRO A CA 1
ATOM 1923 C C . PRO A 1 254 ? -8.822 -17.938 2.615 1.00 83.38 254 PRO A C 1
ATOM 1925 O O . PRO A 1 254 ? -8.679 -17.076 1.742 1.00 83.38 254 PRO A O 1
ATOM 1928 N N . LEU A 1 255 ? -9.287 -19.149 2.357 1.00 80.25 255 LEU A N 1
ATOM 1929 C CA . LEU A 1 255 ? -9.854 -19.628 1.107 1.00 80.25 255 LEU A CA 1
ATOM 1930 C C . LEU A 1 255 ? -11.376 -19.604 1.291 1.00 80.25 255 LEU A C 1
ATOM 1932 O O . LEU A 1 255 ? -11.978 -20.578 1.737 1.00 80.25 255 LEU A O 1
ATOM 1936 N N . VAL A 1 256 ? -11.952 -18.432 1.025 1.00 72.44 256 VAL A N 1
ATOM 1937 C CA . VAL A 1 256 ? -13.392 -18.131 1.099 1.00 72.44 256 VAL A CA 1
ATOM 1938 C C . VAL A 1 256 ? -14.005 -17.980 -0.282 1.00 72.44 256 VAL A C 1
ATOM 1940 O O . VAL A 1 256 ? -13.255 -17.588 -1.208 1.00 72.44 256 VAL A O 1
#

Nearest PDB structures (foldseek):
  2rmk-assembly1_B  TM=8.074E-01  e=4.766E+00  Homo sapiens
  2efl-assembly1_A-2  TM=4.605E-01  e=2.180E+00  Homo sapiens
  3zx6-assembly1_A  TM=5.087E-01  e=2.946E+00  Archaeoglobus fulgidus DSM 4304
  3ja6-assembly1_I  TM=5.173E-01  e=2.946E+00  Escherichia coli
  4bne-assembly1_B  TM=3.568E-01  e=3.128E+00  Gallus gallus

pLDDT: mean 75.8, std 15.66, range [25.8, 96.5]

InterPro domains:
  IPR029063 S-adenosyl-L-methionine-dependent methyltransferase superfamily [G3DSA:3.40.50.150] (170-246)
  IPR029063 S-adenosyl-L-methionine-dependent methyltransferase superfamily [SSF53335] (140-244)

Mean predicted aligned error: 13.04 Å

Sequence (256 aa):
MSFATPDGLKPAVGTKNERHHIVCIQNAASQATLYTKALVDNWADQTPQQAHAFLSKPDVTVTNENDKEGQLPKIKALDATVQAAFGGIARRLEDELTASEAAAARAEAELTAWETENDAKAGAGHRLKVAALQTASAVAAARKAKQEHARAIAVGVIRLSWSRGASAEVDEAGRPRCSVVLAMCLLVLPLYDVLDAVAGRLRPGSVIVLDEYVMNPHWEEDEYMAFQEAVAEHGWEYRHLGISLVSQQAVVQPLV

Foldseek 3Di:
DWFFFLQFTFQCPPHPLDDDDDAQDDPCNVVVVVVVVVCCVVPRGDQLVRVLVVLPDPPNDAPDVVCSVVCSVVSVVRRVVSNVLLVVVLVVLVVQLVVLVVQLVVLVVVLVVCVVVDPDDPDVNVVSVVSNVVSVVSNVVSVVVNVVCVVCNVNRHDDDVPDDDDDFDADPVRHTAAQEAEPPDPGDDAVLVVLVVCLVRADQNYKYKDQQCDDDPCNCVGPVVSVVVSCVVSVWDKDWPDADPPRNMTMMHTPD

Radius of gyration: 25.14 Å; Cα contacts (8 Å, |Δi|>4): 293; chains: 1; bounding box: 56×38×79 Å

Solvent-accessible surface area (backbone atoms only — not comparable to full-atom values): 14472 Å² total; per-residue (Å²): 75,57,36,61,39,68,91,19,55,40,60,11,63,99,45,100,60,47,72,71,83,83,81,52,59,76,86,43,41,88,45,30,71,59,55,48,49,52,50,44,76,70,48,28,78,48,41,50,67,54,47,40,60,58,61,68,36,89,85,56,83,65,87,50,66,67,56,52,68,64,48,50,60,46,46,52,49,49,33,52,49,43,22,49,52,41,51,54,51,53,50,51,45,49,52,49,29,53,53,26,47,54,49,21,54,50,34,44,49,54,38,51,52,48,60,74,75,38,90,80,66,88,64,65,59,58,54,35,52,51,49,26,52,51,28,48,49,47,30,53,50,32,52,48,53,47,54,50,50,57,52,30,50,77,68,55,44,84,83,58,99,78,72,86,79,86,73,95,55,59,48,98,86,71,43,77,60,49,63,66,45,77,52,76,90,77,78,83,76,66,63,37,66,56,47,60,75,43,52,93,47,61,34,72,75,20,37,43,36,38,52,54,43,39,92,47,99,57,12,72,76,40,56,38,35,30,48,51,52,45,31,64,73,72,66,46,46,70,45,81,77,47,74,38,88,88,70,18,26,31,32,34,29,52,54,93

Organism: Emiliania huxleyi (NCBI:txid2903)

Secondary structure (DSSP, 8-state):
-EEEETTEEEE-TTSTT--------GGGGGGHHHHHHHHHHHHTT--HHHHHHHHTSTT---S-HHHHHHHHHHHHHHHHHHHHHHHHHHHHHHHHHHHHHHHHHHHHHHHHHHHHHSS--TTHHHHHHHHHHHHHHHHHHHHHHHHHHHHHHHTT----TT-S-----B-TTSPBPPS-EE----SS--HHHHHHHHHTT--TT--EEESSSSSSTTTTTTHHHHHHHHHHHHT-EEEEEEE-TTT--EEEEEE-